Protein AF-0000000069915573 (afdb_homodimer)

Radius of gyration: 17.62 Å; Cα contacts (8 Å, |Δi|>4): 324; chains: 2; bounding box: 35×50×37 Å

Organism: Camellia sinensis (NCBI:txid4442)

Sequence (228 aa):
MTYSQLQVTENYKDLALSDYARVGRALALYEVGDREEAITEMEDVSISLKGYPEVHAALAAALYVDKHAALLAENQFTIATLLDPHYTDISYVKETKHWPPSLVSSLQHFITLSMTYSQLQVTENYKDLALSDYARVGRALALYEVGDREEAITEMEDVSISLKGYPEVHAALAAALYVDKHAALLAENQFTIATLLDPHYTDISYVKETKHWPPSLVSSLQHFITLS

pLDDT: mean 92.62, std 9.77, range [48.03, 98.88]

Nearest PDB structures (foldseek):
  6q9i-assembly1_A  TM=6.736E-01  e=8.928E-01  Homo sapiens
  5jqy-assembly1_A  TM=6.692E-01  e=1.573E+00  Homo sapiens
  8re6-assembly1_A  TM=5.024E-01  e=1.836E+00  Homo sapiens
  7kdt-assembly1_A  TM=5.229E-01  e=3.408E+00  Homo sapiens
  6bq1-assembly1_B  TM=5.931E-01  e=4.887E+00  Homo sapiens

Solvent-accessible surface area (backbone atoms only — not comparable to full-atom values): 11644 Å² total; per-residue (Å²): 133,52,71,65,56,54,52,51,49,51,51,46,44,52,50,50,52,51,48,52,51,46,50,56,48,21,52,52,31,42,59,76,60,43,46,69,62,15,50,54,45,29,55,53,41,36,65,72,25,59,33,26,32,66,44,25,38,52,42,13,16,47,30,32,71,76,63,64,34,56,69,62,14,50,52,29,34,50,49,11,33,70,71,37,62,59,74,78,36,68,62,42,45,48,72,74,65,54,50,50,69,62,58,49,51,31,37,50,49,44,64,70,74,96,133,51,74,64,54,52,52,52,49,50,52,46,44,53,51,50,52,51,47,52,52,45,49,56,50,21,51,51,31,42,59,76,61,44,45,69,62,14,51,54,43,31,56,52,40,36,65,73,26,58,32,26,33,66,44,24,39,52,41,13,15,46,29,34,71,75,63,64,34,55,69,61,14,50,52,28,35,48,50,10,34,70,70,38,62,59,72,78,36,68,62,41,44,49,71,72,65,54,51,51,68,61,57,50,52,30,37,50,49,43,64,70,74,97

Foldseek 3Di:
DDPVVVVVVVVVVVVVVVLVVLLVVLLVCVQVPVLVVSLVSLVVSCVVCVLALVSLLLNLLSCCPPVVPLVSSVVSNVSNCVSPVCSLPLCCCCPVVNGRPVSSVSSVCSNVVD/DDPVVVVVVVVVVVVVVVLVVLLVVLLVCVQVPVLVVSLVSLVVSCVVCVLALVSLLLNLLSCCPPVVPLVSSVVSNVSNCVNPVCSLPLCCCCPVVNGRPVSSVSSVCSNVVD

Secondary structure (DSSP, 8-state):
--HHHHHHHHHHHHHHHHHHHHHHHHHHHHHHT-HHHHHHHHHHHHHHTTT-HHHHHHHHHHHHHHH--HHHHHHHHHHHHHH-GGGG-HHIIIIIS---HHHHHHHHHHHHH-/--HHHHHHHHHHHHHHHHHHHHHHHHHHHHHHT-HHHHHHHHHHHHHHTTT-HHHHHHHHHHHHHHH--HHHHHHHHHHHHHH-GGGG-HHIIIIIS---HHHHHHHHHHHHH-

Structure (mmCIF, N/CA/C/O backbone):
data_AF-0000000069915573-model_v1
#
loop_
_entity.id
_entity.type
_entity.pdbx_description
1 polymer 'Tetratricopeptide repeat protein'
#
loop_
_atom_site.group_PDB
_atom_site.id
_atom_site.type_symbol
_atom_site.label_atom_id
_atom_site.label_alt_id
_atom_site.label_comp_id
_atom_site.label_asym_id
_atom_site.label_entity_id
_atom_site.label_seq_id
_atom_site.pdbx_PDB_ins_code
_atom_site.Cartn_x
_atom_site.Cartn_y
_atom_site.Cartn_z
_atom_site.occupancy
_atom_site.B_iso_or_equiv
_atom_site.auth_seq_id
_atom_site.auth_comp_id
_atom_site.auth_asym_id
_atom_site.auth_atom_id
_atom_site.pdbx_PDB_model_num
ATOM 1 N N . MET A 1 1 ? 12.852 20.016 9.359 1 48.03 1 MET A N 1
ATOM 2 C CA . MET A 1 1 ? 13.078 18.797 8.578 1 48.03 1 MET A CA 1
ATOM 3 C C . MET A 1 1 ? 14.477 18.797 7.977 1 48.03 1 MET A C 1
ATOM 5 O O . MET A 1 1 ? 14.844 19.719 7.246 1 48.03 1 MET A O 1
ATOM 9 N N . THR A 1 2 ? 15.312 17.984 8.531 1 58.97 2 THR A N 1
ATOM 10 C CA . THR A 1 2 ? 16.75 18.062 8.281 1 58.97 2 THR A CA 1
ATOM 11 C C . THR A 1 2 ? 17.094 17.406 6.945 1 58.97 2 THR A C 1
ATOM 13 O O . THR A 1 2 ? 16.297 16.641 6.398 1 58.97 2 THR A O 1
ATOM 16 N N . TYR A 1 3 ? 18.078 17.969 6.297 1 60.97 3 TYR A N 1
ATOM 17 C CA . TYR A 1 3 ? 18.719 17.422 5.105 1 60.97 3 TYR A CA 1
ATOM 18 C C . TYR A 1 3 ? 18.734 15.906 5.133 1 60.97 3 TYR A C 1
ATOM 20 O O . TYR A 1 3 ? 18.516 15.258 4.105 1 60.97 3 TYR A O 1
ATOM 28 N N . SER A 1 4 ? 18.797 15.414 6.328 1 62.19 4 SER A N 1
ATOM 29 C CA . SER A 1 4 ? 18.859 13.961 6.488 1 62.19 4 SER A CA 1
ATOM 30 C C . SER A 1 4 ? 17.516 13.312 6.199 1 62.19 4 SER A C 1
ATOM 32 O O . SER A 1 4 ? 17.453 12.25 5.582 1 62.19 4 SER A O 1
ATOM 34 N N . GLN A 1 5 ? 16.484 14.055 6.492 1 66.44 5 GLN A N 1
ATOM 35 C CA . GLN A 1 5 ? 15.156 13.531 6.234 1 66.44 5 GLN A CA 1
ATOM 36 C C . GLN A 1 5 ? 14.844 13.523 4.738 1 66.44 5 GLN A C 1
ATOM 38 O O . GLN A 1 5 ? 14.25 12.578 4.227 1 66.44 5 GLN A O 1
ATOM 43 N N . LEU A 1 6 ? 15.344 14.492 4.117 1 68.38 6 LEU A N 1
ATOM 44 C CA . LEU A 1 6 ? 15.141 14.586 2.676 1 68.38 6 LEU A CA 1
ATOM 45 C C . LEU A 1 6 ? 15.891 13.484 1.943 1 68.38 6 LEU A C 1
ATOM 47 O O . LEU A 1 6 ? 15.359 12.883 1.007 1 68.38 6 LEU A O 1
ATOM 51 N N . GLN A 1 7 ? 17.125 13.336 2.408 1 70.44 7 GLN A N 1
ATOM 52 C CA . GLN A 1 7 ? 17.922 12.305 1.767 1 70.44 7 GLN A CA 1
ATOM 53 C C . GLN A 1 7 ? 17.312 10.922 1.971 1 70.44 7 GLN A C 1
ATOM 55 O O . GLN A 1 7 ? 17.25 10.117 1.038 1 70.44 7 GLN A O 1
ATOM 60 N N . VAL A 1 8 ? 16.797 10.711 3.012 1 70.56 8 VAL A N 1
ATOM 61 C CA . VAL A 1 8 ? 16.203 9.422 3.336 1 70.56 8 VAL A CA 1
ATOM 62 C C . VAL A 1 8 ? 14.914 9.234 2.527 1 70.56 8 VAL A C 1
ATOM 64 O O . VAL A 1 8 ? 14.672 8.156 1.978 1 70.56 8 VAL A O 1
ATOM 67 N N . THR A 1 9 ? 14.297 10.266 2.334 1 75.69 9 THR A N 1
ATOM 68 C CA . THR A 1 9 ? 13.039 10.188 1.6 1 75.69 9 THR A CA 1
ATOM 69 C C . THR A 1 9 ? 13.297 9.953 0.113 1 75.69 9 THR A C 1
ATOM 71 O O . THR A 1 9 ? 12.555 9.219 -0.543 1 75.69 9 THR A O 1
ATOM 74 N N . GLU A 1 10 ? 14.344 10.57 -0.319 1 76.5 10 GLU A N 1
ATOM 75 C CA . GLU A 1 10 ? 14.68 10.383 -1.727 1 76.5 10 GLU A CA 1
ATOM 76 C C . GLU A 1 10 ? 15.125 8.945 -2 1 76.5 10 GLU A C 1
ATOM 78 O O . GLU A 1 10 ? 14.75 8.359 -3.018 1 76.5 10 GLU A O 1
ATOM 83 N N . ASN A 1 11 ? 15.867 8.477 -1.135 1 80.38 11 ASN A N 1
ATOM 84 C CA . ASN A 1 11 ? 16.312 7.094 -1.285 1 80.38 11 ASN A CA 1
ATOM 85 C C . ASN A 1 11 ? 15.141 6.117 -1.223 1 80.38 11 ASN A C 1
ATOM 87 O O . ASN A 1 11 ? 15.07 5.176 -2.014 1 80.38 11 ASN A O 1
ATOM 91 N N . TYR A 1 12 ? 14.328 6.426 -0.387 1 80.19 12 TYR A N 1
ATOM 92 C CA . TYR A 1 12 ? 13.156 5.559 -0.282 1 80.19 12 TYR A CA 1
ATOM 93 C C . TYR A 1 12 ? 12.297 5.648 -1.536 1 80.19 12 TYR A C 1
ATOM 95 O O . TYR A 1 12 ? 11.797 4.633 -2.025 1 80.19 12 TYR A O 1
ATOM 103 N N . LYS A 1 13 ? 12.227 6.766 -1.992 1 83.5 13 LYS A N 1
ATOM 104 C CA . LYS A 1 13 ? 11.453 6.953 -3.217 1 83.5 13 LYS A CA 1
ATOM 105 C C . LYS A 1 13 ? 12.008 6.098 -4.352 1 83.5 13 LYS A C 1
ATOM 107 O O . LYS A 1 13 ? 11.25 5.445 -5.074 1 83.5 13 LYS A O 1
ATOM 112 N N . ASP A 1 14 ? 13.258 6.09 -4.438 1 87 14 ASP A N 1
ATOM 113 C CA . ASP A 1 14 ? 13.914 5.328 -5.496 1 87 14 ASP A CA 1
ATOM 114 C C . ASP A 1 14 ? 13.688 3.826 -5.309 1 87 14 ASP A C 1
ATOM 116 O O . ASP A 1 14 ? 13.438 3.105 -6.277 1 87 14 ASP A O 1
ATOM 120 N N . LEU A 1 15 ? 13.797 3.467 -4.074 1 84.75 15 LEU A N 1
ATOM 121 C CA . LEU A 1 15 ? 13.586 2.055 -3.779 1 84.75 15 LEU A CA 1
ATOM 122 C C . LEU A 1 15 ? 12.133 1.656 -4.031 1 84.75 15 LEU A C 1
ATOM 124 O O . LEU A 1 15 ? 11.867 0.578 -4.566 1 84.75 15 LEU A O 1
ATOM 128 N N . ALA A 1 16 ? 11.297 2.525 -3.703 1 84.31 16 ALA A N 1
ATOM 129 C CA . ALA A 1 16 ? 9.875 2.258 -3.924 1 84.31 16 ALA A CA 1
ATOM 130 C C . ALA A 1 16 ? 9.562 2.148 -5.414 1 84.31 16 ALA A C 1
ATOM 132 O O . ALA A 1 16 ? 8.805 1.27 -5.832 1 84.31 16 ALA A O 1
ATOM 133 N N . LEU A 1 17 ? 10.164 3.014 -6.105 1 86.88 17 LEU A N 1
ATOM 134 C CA . LEU A 1 17 ? 9.984 2.992 -7.555 1 86.88 17 LEU A CA 1
ATOM 135 C C . LEU A 1 17 ? 10.477 1.677 -8.141 1 86.88 17 LEU A C 1
ATOM 137 O O . LEU A 1 17 ? 9.805 1.076 -8.984 1 86.88 17 LEU A O 1
ATOM 141 N N . SER A 1 18 ? 11.484 1.247 -7.691 1 91.56 18 SER A N 1
ATOM 142 C CA . SER A 1 18 ? 12.078 0.008 -8.188 1 91.56 18 SER A CA 1
ATOM 143 C C . SER A 1 18 ? 11.227 -1.2 -7.809 1 91.56 18 SER A C 1
ATOM 145 O O . SER A 1 18 ? 10.977 -2.074 -8.641 1 91.56 18 SER A O 1
ATOM 147 N N . ASP A 1 19 ? 10.805 -1.196 -6.648 1 93.12 19 ASP A N 1
ATOM 148 C CA . ASP A 1 19 ? 10.008 -2.332 -6.195 1 93.12 19 ASP A CA 1
ATOM 149 C C . ASP A 1 19 ? 8.633 -2.344 -6.863 1 93.12 19 ASP A C 1
ATOM 151 O O . ASP A 1 19 ? 8.086 -3.41 -7.145 1 93.12 19 ASP A O 1
ATOM 155 N N . TYR A 1 20 ? 8.156 -1.235 -7.133 1 91.94 20 TYR A N 1
ATOM 156 C CA . TYR A 1 20 ? 6.902 -1.146 -7.867 1 91.94 20 TYR A CA 1
ATOM 157 C C . TYR A 1 20 ? 7.051 -1.704 -9.273 1 91.94 20 TYR A C 1
ATOM 159 O O . TYR A 1 20 ? 6.164 -2.402 -9.773 1 91.94 20 TYR A O 1
ATOM 167 N N . ALA A 1 21 ? 8.164 -1.36 -9.844 1 94.25 21 ALA A N 1
ATOM 168 C CA . ALA A 1 21 ? 8.422 -1.898 -11.18 1 94.25 21 ALA A CA 1
ATOM 169 C C . ALA A 1 21 ? 8.516 -3.422 -11.148 1 94.25 21 ALA A C 1
ATOM 171 O O . ALA A 1 21 ? 8.102 -4.098 -12.094 1 94.25 21 ALA A O 1
ATOM 172 N N . ARG A 1 22 ? 9.008 -3.918 -10.109 1 96.56 22 ARG A N 1
ATOM 173 C CA . ARG A 1 22 ? 9.156 -5.363 -9.969 1 96.56 22 ARG A CA 1
ATOM 174 C C . ARG A 1 22 ? 7.797 -6.039 -9.797 1 96.56 22 ARG A C 1
ATOM 176 O O . ARG A 1 22 ? 7.605 -7.172 -10.25 1 96.56 22 ARG A O 1
ATOM 183 N N . VAL A 1 23 ? 6.855 -5.375 -9.234 1 96.38 23 VAL A N 1
ATOM 184 C CA . VAL A 1 23 ? 5.5 -5.91 -9.148 1 96.38 23 VAL A CA 1
ATOM 185 C C . VAL A 1 23 ? 4.914 -6.066 -10.555 1 96.38 23 VAL A C 1
ATOM 187 O O . VAL A 1 23 ? 4.391 -7.129 -10.898 1 96.38 23 VAL A O 1
ATOM 190 N N . GLY A 1 24 ? 5.059 -4.98 -11.312 1 96.62 24 GLY A N 1
ATOM 191 C CA . GLY A 1 24 ? 4.605 -5.07 -12.695 1 96.62 24 GLY A CA 1
ATOM 192 C C . GLY A 1 24 ? 5.246 -6.207 -13.461 1 96.62 24 GLY A C 1
ATOM 193 O O . GLY A 1 24 ? 4.566 -6.934 -14.188 1 96.62 24 GLY A O 1
ATOM 194 N N . ARG A 1 25 ? 6.496 -6.379 -13.258 1 97.81 25 ARG A N 1
ATOM 195 C CA . ARG A 1 25 ? 7.215 -7.453 -13.938 1 97.81 25 ARG A CA 1
ATOM 196 C C . ARG A 1 25 ? 6.711 -8.82 -13.484 1 97.81 25 ARG A C 1
ATOM 198 O O . ARG A 1 25 ? 6.574 -9.734 -14.297 1 97.81 25 ARG A O 1
ATOM 205 N N . ALA A 1 26 ? 6.484 -8.961 -12.266 1 98.69 26 ALA A N 1
ATOM 206 C CA . ALA A 1 26 ? 5.996 -10.234 -11.734 1 98.69 26 ALA A CA 1
ATOM 207 C C . ALA A 1 26 ? 4.645 -10.602 -12.336 1 98.69 26 ALA A C 1
ATOM 209 O O . ALA A 1 26 ? 4.406 -11.758 -12.688 1 98.69 26 ALA A O 1
ATOM 210 N N . LEU A 1 27 ? 3.775 -9.602 -12.562 1 98.62 27 LEU A N 1
ATOM 211 C CA . LEU A 1 27 ? 2.467 -9.859 -13.148 1 98.62 27 LEU A CA 1
ATOM 212 C C . LEU A 1 27 ? 2.602 -10.266 -14.617 1 98.62 27 LEU A C 1
ATOM 214 O O . LEU A 1 27 ? 1.885 -11.148 -15.086 1 98.62 27 LEU A O 1
ATOM 218 N N . ALA A 1 28 ? 3.545 -9.594 -15.227 1 98.44 28 ALA A N 1
ATOM 219 C CA . ALA A 1 28 ? 3.795 -9.938 -16.625 1 98.44 28 ALA A CA 1
ATOM 220 C C . ALA A 1 28 ? 4.336 -11.359 -16.75 1 98.44 28 ALA A C 1
ATOM 222 O O . ALA A 1 28 ? 3.922 -12.109 -17.641 1 98.44 28 ALA A O 1
ATOM 223 N N . LEU A 1 29 ? 5.242 -11.75 -15.875 1 98.81 29 LEU A N 1
ATOM 224 C CA . LEU A 1 29 ? 5.805 -13.102 -15.875 1 98.81 29 LEU A CA 1
ATOM 225 C C . LEU A 1 29 ? 4.715 -14.141 -15.656 1 98.81 29 LEU A C 1
ATOM 227 O O . LEU A 1 29 ? 4.727 -15.203 -16.281 1 98.81 29 LEU A O 1
ATOM 231 N N . TYR A 1 30 ? 3.783 -13.812 -14.867 1 98.88 30 TYR A N 1
ATOM 232 C CA . TYR A 1 30 ? 2.672 -14.719 -14.609 1 98.88 30 TYR A CA 1
ATOM 233 C C . TYR A 1 30 ? 1.868 -14.977 -15.883 1 98.88 30 TYR A C 1
ATOM 235 O O . TYR A 1 30 ? 1.457 -16.109 -16.156 1 98.88 30 TYR A O 1
ATOM 243 N N . GLU A 1 31 ? 1.669 -13.922 -16.672 1 98.81 31 GLU A N 1
ATOM 244 C CA . GLU A 1 31 ? 0.839 -14 -17.859 1 98.81 31 GLU A CA 1
ATOM 245 C C . GLU A 1 31 ? 1.506 -14.852 -18.938 1 98.81 31 GLU A C 1
ATOM 247 O O . GLU A 1 31 ? 0.828 -15.57 -19.672 1 98.81 31 GLU A O 1
ATOM 252 N N . VAL A 1 32 ? 2.809 -14.789 -18.938 1 98.5 32 VAL A N 1
ATOM 253 C CA . VAL A 1 32 ? 3.486 -15.492 -20.016 1 98.5 32 VAL A CA 1
ATOM 254 C C . VAL A 1 32 ? 3.77 -16.938 -19.594 1 98.5 32 VAL A C 1
ATOM 256 O O . VAL A 1 32 ? 4.34 -17.703 -20.359 1 98.5 32 VAL A O 1
ATOM 259 N N . GLY A 1 33 ? 3.443 -17.234 -18.328 1 98.38 33 GLY A N 1
ATOM 260 C CA . GLY A 1 33 ? 3.467 -18.625 -17.922 1 98.38 33 GLY A CA 1
ATOM 261 C C . GLY A 1 33 ? 4.656 -18.969 -17.047 1 98.38 33 GLY A C 1
ATOM 262 O O . GLY A 1 33 ? 4.773 -20.109 -16.562 1 98.38 33 GLY A O 1
ATOM 263 N N . ASP A 1 34 ? 5.539 -18.062 -16.875 1 98.56 34 ASP A N 1
ATOM 264 C CA . ASP A 1 34 ? 6.641 -18.281 -15.945 1 98.56 34 ASP A CA 1
ATOM 265 C C . ASP A 1 34 ? 6.18 -18.094 -14.5 1 98.56 34 ASP A C 1
ATOM 267 O O . ASP A 1 34 ? 6.629 -17.172 -13.82 1 98.56 34 ASP A O 1
ATOM 271 N N . ARG A 1 35 ? 5.457 -18.969 -14.039 1 98.56 35 ARG A N 1
ATOM 272 C CA . ARG A 1 35 ? 4.742 -18.844 -12.773 1 98.56 35 ARG A CA 1
ATOM 273 C C . ARG A 1 35 ? 5.695 -18.953 -11.586 1 98.56 35 ARG A C 1
ATOM 275 O O . ARG A 1 35 ? 5.543 -18.234 -10.602 1 98.56 35 ARG A O 1
ATOM 282 N N . GLU A 1 36 ? 6.703 -19.766 -11.664 1 98.56 36 GLU A N 1
ATOM 283 C CA . GLU A 1 36 ? 7.656 -19.922 -10.57 1 98.56 36 GLU A CA 1
ATOM 284 C C . GLU A 1 36 ? 8.43 -18.625 -10.32 1 98.56 36 GLU A C 1
ATOM 286 O O . GLU A 1 36 ? 8.578 -18.203 -9.18 1 98.56 36 GLU A O 1
ATOM 291 N N . GLU A 1 37 ? 8.867 -18.047 -11.398 1 98.69 37 GLU A N 1
ATOM 292 C CA . GLU A 1 37 ? 9.594 -16.797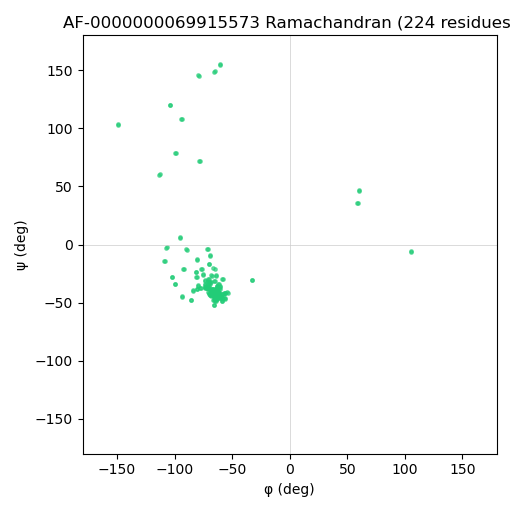 -11.258 1 98.69 37 GLU A CA 1
ATOM 293 C C . GLU A 1 37 ? 8.672 -15.672 -10.789 1 98.69 37 GLU A C 1
ATOM 295 O O . GLU A 1 37 ? 9.07 -14.828 -9.984 1 98.69 37 GLU A O 1
ATOM 300 N N . ALA A 1 38 ? 7.449 -15.664 -11.289 1 98.88 38 ALA A N 1
ATOM 301 C CA . ALA A 1 38 ? 6.469 -14.656 -10.883 1 98.88 38 ALA A CA 1
ATOM 302 C C . ALA A 1 38 ? 6.223 -14.711 -9.375 1 98.88 38 ALA A C 1
ATOM 304 O O . ALA A 1 38 ? 6.277 -13.688 -8.695 1 98.88 38 ALA A O 1
ATOM 305 N N . ILE A 1 39 ? 6.039 -15.883 -8.867 1 98.69 39 ILE A N 1
ATOM 306 C CA . ILE A 1 39 ? 5.723 -16.078 -7.457 1 98.69 39 ILE A CA 1
ATOM 307 C C . ILE A 1 39 ? 6.934 -15.695 -6.602 1 98.69 39 ILE A C 1
ATOM 309 O O . ILE A 1 39 ? 6.793 -15.016 -5.582 1 98.69 39 ILE A O 1
ATOM 313 N N . THR A 1 40 ? 8.117 -16.062 -7.039 1 98.25 40 THR A N 1
ATOM 314 C CA . THR A 1 40 ? 9.336 -15.703 -6.316 1 98.25 40 THR A CA 1
ATOM 315 C C . THR A 1 40 ? 9.484 -14.188 -6.227 1 98.25 40 THR A C 1
ATOM 317 O O . THR A 1 40 ? 9.797 -13.648 -5.16 1 98.25 40 THR A O 1
ATOM 320 N N . GLU A 1 41 ? 9.219 -13.5 -7.312 1 97.94 41 GLU A N 1
ATOM 321 C CA . GLU A 1 41 ? 9.305 -12.039 -7.324 1 97.94 41 GLU A CA 1
ATOM 322 C C . GLU A 1 41 ? 8.234 -11.422 -6.438 1 97.94 41 GLU A C 1
ATOM 324 O O . GLU A 1 41 ? 8.508 -10.477 -5.691 1 97.94 41 GLU A O 1
ATOM 329 N N . MET A 1 42 ? 7.031 -11.938 -6.473 1 98.19 42 MET A N 1
ATOM 330 C CA . MET A 1 42 ? 5.957 -11.422 -5.625 1 98.19 42 MET A CA 1
ATOM 331 C C . MET A 1 42 ? 6.285 -11.617 -4.148 1 98.19 42 MET A C 1
ATOM 333 O O . MET A 1 42 ? 6.027 -10.742 -3.328 1 98.19 42 MET A O 1
ATOM 337 N N . GLU A 1 43 ? 6.875 -12.75 -3.877 1 96.44 43 GLU A N 1
ATOM 338 C CA . GLU A 1 43 ? 7.277 -13.008 -2.498 1 96.44 43 GLU A CA 1
ATOM 339 C C . GLU A 1 43 ? 8.32 -12 -2.025 1 96.44 43 GLU A C 1
ATOM 341 O O . GLU A 1 43 ? 8.195 -11.438 -0.935 1 96.44 43 GLU A O 1
ATOM 346 N N . ASP A 1 44 ? 9.25 -11.742 -2.838 1 95.44 44 ASP A N 1
ATOM 347 C CA . ASP A 1 44 ? 10.312 -10.805 -2.48 1 95.44 44 ASP A CA 1
ATOM 348 C C . ASP A 1 44 ? 9.766 -9.398 -2.289 1 95.44 44 ASP A C 1
ATOM 350 O O . ASP A 1 44 ? 10.031 -8.75 -1.271 1 95.44 44 ASP A O 1
ATOM 354 N N . VAL A 1 45 ? 8.969 -8.992 -3.221 1 95.31 45 VAL A N 1
ATOM 355 C CA . VAL A 1 45 ? 8.523 -7.598 -3.188 1 95.31 45 VAL A CA 1
ATOM 356 C C . VAL A 1 45 ? 7.465 -7.422 -2.102 1 95.31 45 VAL A C 1
ATOM 358 O O . VAL A 1 45 ? 7.309 -6.328 -1.552 1 95.31 45 VAL A O 1
ATOM 361 N N . SER A 1 46 ? 6.77 -8.492 -1.758 1 93.62 46 SER A N 1
ATOM 362 C CA . SER A 1 46 ? 5.801 -8.383 -0.672 1 93.62 46 SER A CA 1
ATOM 363 C C . SER A 1 46 ? 6.488 -8.117 0.661 1 93.62 46 SER A C 1
ATOM 365 O O . SER A 1 46 ? 5.875 -7.59 1.59 1 93.62 46 SER A O 1
ATOM 367 N N . ILE A 1 47 ? 7.758 -8.43 0.714 1 89.06 47 ILE A N 1
ATOM 368 C CA . ILE A 1 47 ? 8.539 -8.188 1.923 1 89.06 47 ILE A CA 1
ATOM 369 C C . ILE A 1 47 ? 9.031 -6.746 1.935 1 89.06 47 ILE A C 1
ATOM 371 O O . ILE A 1 47 ? 8.953 -6.062 2.957 1 89.06 47 ILE A O 1
ATOM 375 N N . SER A 1 48 ? 9.445 -6.281 0.763 1 88.94 48 SER A N 1
ATOM 376 C CA . SER A 1 48 ? 9.977 -4.926 0.713 1 88.94 48 SER A CA 1
ATOM 377 C C . SER A 1 48 ? 8.859 -3.891 0.663 1 88.94 48 SER A C 1
ATOM 379 O O . SER A 1 48 ? 9.008 -2.775 1.164 1 88.94 48 SER A O 1
ATOM 381 N N . LEU A 1 49 ? 7.746 -4.266 0.128 1 91.62 49 LEU A N 1
ATOM 382 C CA . LEU A 1 49 ? 6.555 -3.426 0.072 1 91.62 49 LEU A CA 1
ATOM 383 C C . LEU A 1 49 ? 5.441 -4 0.942 1 91.62 49 LEU A C 1
ATOM 385 O O . LEU A 1 49 ? 4.32 -4.207 0.469 1 91.62 49 LEU A O 1
ATOM 389 N N . LYS A 1 50 ? 5.73 -4.102 2.154 1 88.5 50 LYS A N 1
ATOM 390 C CA . LYS A 1 50 ? 4.852 -4.797 3.092 1 88.5 50 LYS A CA 1
ATOM 391 C C . LYS A 1 50 ? 3.465 -4.164 3.117 1 88.5 50 LYS A C 1
ATOM 393 O O . LYS A 1 50 ? 2.465 -4.855 3.318 1 88.5 50 LYS A O 1
ATOM 398 N N . GLY A 1 51 ? 3.287 -2.924 2.883 1 89.94 51 GLY A N 1
ATOM 399 C CA . GLY A 1 51 ? 2.025 -2.207 2.947 1 89.94 51 GLY A CA 1
ATOM 400 C C . GLY A 1 51 ? 1.331 -2.096 1.604 1 89.94 51 GLY A C 1
ATOM 401 O O . GLY A 1 51 ? 0.25 -1.511 1.503 1 89.94 51 GLY A O 1
ATOM 402 N N . TYR A 1 52 ? 1.817 -2.709 0.585 1 94.38 52 TYR A N 1
ATOM 403 C CA . TYR A 1 52 ? 1.245 -2.59 -0.751 1 94.38 52 TYR A CA 1
ATOM 404 C C . TYR A 1 52 ? 0.251 -3.715 -1.021 1 94.38 52 TYR A C 1
ATOM 406 O O . TYR A 1 52 ? 0.648 -4.852 -1.287 1 94.38 52 TYR A O 1
ATOM 414 N N . PRO A 1 53 ? -0.977 -3.42 -1.055 1 95.25 53 PRO A N 1
ATOM 415 C CA . PRO A 1 53 ? -1.976 -4.488 -1.108 1 95.25 53 PRO A CA 1
ATOM 416 C C . PRO A 1 53 ? -1.947 -5.258 -2.428 1 95.25 53 PRO A C 1
ATOM 418 O O . PRO A 1 53 ? -2.246 -6.453 -2.457 1 95.25 53 PRO A O 1
ATOM 421 N N . GLU A 1 54 ? -1.521 -4.652 -3.48 1 96.44 54 GLU A N 1
ATOM 422 C CA . GLU A 1 54 ? -1.59 -5.289 -4.793 1 96.44 54 GLU A CA 1
ATOM 423 C C . GLU A 1 54 ? -0.714 -6.535 -4.852 1 96.44 54 GLU A C 1
ATOM 425 O O . GLU A 1 54 ? -1.137 -7.574 -5.367 1 96.44 54 GLU A O 1
ATOM 430 N N . VAL A 1 55 ? 0.472 -6.43 -4.312 1 97.25 55 VAL A N 1
ATOM 431 C CA . VAL A 1 55 ? 1.376 -7.574 -4.391 1 97.25 55 VAL A CA 1
ATOM 432 C C . VAL A 1 55 ? 0.855 -8.703 -3.506 1 97.25 55 VAL A C 1
ATOM 434 O O . VAL A 1 55 ? 0.991 -9.883 -3.85 1 97.25 55 VAL A O 1
ATOM 437 N N . HIS A 1 56 ? 0.241 -8.352 -2.42 1 97.12 56 HIS A N 1
ATOM 438 C CA . HIS A 1 56 ? -0.323 -9.375 -1.54 1 97.12 56 HIS A CA 1
ATOM 439 C C . HIS A 1 56 ? -1.488 -10.094 -2.209 1 97.12 56 HIS A C 1
ATOM 441 O O . HIS A 1 56 ? -1.604 -11.32 -2.111 1 97.12 56 HIS A O 1
ATOM 447 N N . ALA A 1 57 ? -2.297 -9.383 -2.875 1 98.44 57 ALA A N 1
ATOM 448 C CA . ALA A 1 57 ? -3.428 -9.984 -3.58 1 98.44 57 ALA A CA 1
ATOM 449 C C . ALA A 1 57 ? -2.951 -10.891 -4.715 1 98.44 57 ALA A C 1
ATOM 451 O O . ALA A 1 57 ? -3.463 -12 -4.891 1 98.44 57 ALA A O 1
ATOM 452 N N . ALA A 1 58 ? -1.983 -10.367 -5.453 1 98.81 58 ALA A N 1
ATOM 453 C CA . ALA A 1 58 ? -1.441 -11.148 -6.562 1 98.81 58 ALA A CA 1
ATOM 454 C C . ALA A 1 58 ? -0.794 -12.438 -6.07 1 98.81 58 ALA A C 1
ATOM 456 O O . ALA A 1 58 ? -1.013 -13.508 -6.641 1 98.81 58 ALA A O 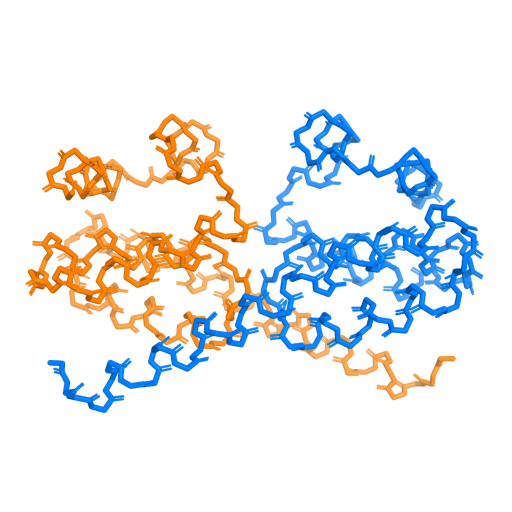1
ATOM 457 N N . LEU A 1 59 ? -0.071 -12.312 -5.008 1 98.56 59 LEU A N 1
ATOM 458 C CA . LEU A 1 59 ? 0.595 -13.469 -4.422 1 98.56 59 LEU A CA 1
ATOM 459 C C . LEU A 1 59 ? -0.424 -14.477 -3.898 1 98.56 59 LEU A C 1
ATOM 461 O O . LEU A 1 59 ? -0.246 -15.688 -4.055 1 98.56 59 LEU A O 1
ATOM 465 N N . ALA A 1 60 ? -1.462 -14 -3.336 1 98.5 60 ALA A N 1
ATOM 466 C CA . ALA A 1 60 ? -2.525 -14.875 -2.859 1 98.5 60 ALA A CA 1
ATOM 467 C C . ALA A 1 60 ? -3.092 -15.719 -4 1 98.5 60 ALA A C 1
ATOM 469 O O . ALA A 1 60 ? -3.219 -16.938 -3.875 1 98.5 60 ALA A O 1
ATOM 470 N N . ALA A 1 61 ? -3.393 -15.055 -5.086 1 98.88 61 ALA A N 1
ATOM 471 C CA . ALA A 1 61 ? -3.951 -15.734 -6.25 1 98.88 61 ALA A CA 1
ATOM 472 C C . ALA A 1 61 ? -2.996 -16.812 -6.77 1 98.88 61 ALA A C 1
ATOM 474 O O . ALA A 1 61 ? -3.402 -17.953 -6.996 1 98.88 61 ALA A O 1
ATOM 475 N N . ALA A 1 62 ? -1.75 -16.469 -6.867 1 98.88 62 ALA A N 1
ATOM 476 C CA . ALA A 1 62 ? -0.747 -17.359 -7.441 1 98.88 62 ALA A CA 1
ATOM 477 C C . ALA A 1 62 ? -0.469 -18.547 -6.516 1 98.88 62 ALA A C 1
ATOM 479 O O . ALA A 1 62 ? -0.351 -19.688 -6.973 1 98.88 62 ALA A O 1
ATOM 480 N N . LEU A 1 63 ? -0.377 -18.297 -5.215 1 98.5 63 LEU A N 1
ATOM 481 C CA . LEU A 1 63 ? -0.137 -19.359 -4.254 1 98.5 63 LEU A CA 1
ATOM 482 C C . LEU A 1 63 ? -1.272 -20.375 -4.277 1 98.5 63 LEU A C 1
ATOM 484 O O . LEU A 1 63 ? -1.033 -21.594 -4.172 1 98.5 63 LEU A O 1
ATOM 488 N N . TYR A 1 64 ? -2.432 -19.875 -4.359 1 98.56 64 TYR A N 1
ATOM 489 C CA . TYR A 1 64 ? -3.592 -20.75 -4.332 1 98.56 64 TYR A CA 1
ATOM 490 C C . TYR A 1 64 ? -3.631 -21.641 -5.566 1 98.56 64 TYR A C 1
ATOM 492 O O . TYR A 1 64 ? -3.766 -22.875 -5.457 1 98.56 64 TYR A O 1
ATOM 500 N N . VAL A 1 65 ? -3.533 -21.094 -6.672 1 98.56 65 VAL A N 1
ATOM 501 C CA . VAL A 1 65 ? -3.775 -21.797 -7.926 1 98.56 65 VAL A CA 1
ATOM 502 C C . VAL A 1 65 ? -2.541 -22.609 -8.312 1 98.56 65 VAL A C 1
ATOM 504 O O . VAL A 1 65 ? -2.658 -23.766 -8.742 1 98.56 65 VAL A O 1
ATOM 507 N N . ASP A 1 66 ? -1.383 -22.078 -8.086 1 98.56 66 ASP A N 1
ATOM 508 C CA . ASP A 1 66 ? -0.196 -22.672 -8.68 1 98.56 66 ASP A CA 1
ATOM 509 C C . ASP A 1 66 ? 0.576 -23.5 -7.66 1 98.56 66 ASP A C 1
ATOM 511 O O . ASP A 1 66 ? 1.303 -24.438 -8.023 1 98.56 66 ASP A O 1
ATOM 515 N N . LYS A 1 67 ? 0.437 -23.109 -6.418 1 98 67 LYS A N 1
ATOM 516 C CA . LYS A 1 67 ? 1.176 -23.828 -5.391 1 98 67 LYS A CA 1
ATOM 517 C C . LYS A 1 67 ? 0.236 -24.672 -4.523 1 98 67 LYS A C 1
ATOM 519 O O . LYS A 1 67 ? 0.686 -25.438 -3.678 1 98 67 LYS A O 1
ATOM 524 N N . HIS A 1 68 ? -1.03 -24.391 -4.637 1 97.44 68 HIS A N 1
ATOM 525 C CA . HIS A 1 68 ? -2.043 -25.062 -3.834 1 97.44 68 HIS A CA 1
ATOM 526 C C . HIS A 1 68 ? -1.779 -24.875 -2.344 1 97.44 68 HIS A C 1
ATOM 528 O O . HIS A 1 68 ? -1.899 -25.812 -1.562 1 97.44 68 HIS A O 1
ATOM 534 N N . ALA A 1 69 ? -1.303 -23.719 -2.051 1 96.25 69 ALA A N 1
ATOM 535 C CA . ALA A 1 69 ? -1.026 -23.328 -0.674 1 96.25 69 ALA A CA 1
ATOM 536 C C . ALA A 1 69 ? -2.156 -22.469 -0.116 1 96.25 69 ALA A C 1
ATOM 538 O O . ALA A 1 69 ? -1.979 -21.266 0.105 1 96.25 69 ALA A O 1
ATOM 539 N N . ALA A 1 70 ? -3.172 -23.062 0.254 1 95.38 70 ALA A N 1
ATOM 540 C CA . ALA A 1 70 ? -4.418 -22.375 0.584 1 95.38 70 ALA A CA 1
ATOM 541 C C . ALA A 1 70 ? -4.25 -21.484 1.811 1 95.38 70 ALA A C 1
ATOM 543 O O . ALA A 1 70 ? -4.707 -20.344 1.821 1 95.38 70 ALA A O 1
ATOM 544 N N . LEU A 1 71 ? -3.582 -21.969 2.789 1 94 71 LEU A N 1
ATOM 545 C CA . LEU A 1 71 ? -3.436 -21.219 4.023 1 94 71 LEU A CA 1
ATOM 546 C C . LEU A 1 71 ? -2.584 -19.969 3.799 1 94 71 LEU A C 1
ATOM 548 O O . LEU A 1 71 ? -2.93 -18.875 4.266 1 94 71 LEU A O 1
ATOM 552 N N . LEU A 1 72 ? -1.514 -20.172 3.057 1 95.06 72 LEU A N 1
ATOM 553 C CA . LEU A 1 72 ? -0.65 -19.031 2.756 1 95.06 72 LEU A CA 1
ATOM 554 C C . LEU A 1 72 ? -1.371 -18.016 1.873 1 95.06 72 LEU A C 1
ATOM 556 O O . LEU A 1 72 ? -1.224 -16.812 2.061 1 95.06 72 LEU A O 1
ATOM 560 N N . ALA A 1 73 ? -2.105 -18.484 0.982 1 97.25 73 ALA A N 1
ATOM 561 C CA . ALA A 1 73 ? -2.895 -17.625 0.103 1 97.25 73 ALA A CA 1
ATOM 562 C C . ALA A 1 73 ? -3.902 -16.812 0.901 1 97.25 73 ALA A C 1
ATOM 564 O O . ALA A 1 73 ? -4.039 -15.602 0.686 1 97.25 73 ALA A O 1
ATOM 565 N N . GLU A 1 74 ? -4.531 -17.406 1.827 1 95.81 74 GLU A N 1
ATOM 566 C CA . GLU A 1 74 ? -5.512 -16.719 2.664 1 95.81 74 GLU A CA 1
ATOM 567 C C . GLU A 1 74 ? -4.859 -15.625 3.502 1 95.81 74 GLU A C 1
ATOM 569 O O . GLU A 1 74 ? -5.441 -14.555 3.701 1 95.81 74 GLU A O 1
ATOM 574 N N . ASN A 1 75 ? -3.717 -15.969 3.965 1 94.62 75 ASN A N 1
ATOM 575 C CA . ASN A 1 75 ? -2.99 -14.969 4.742 1 94.62 75 ASN A CA 1
ATOM 576 C C . ASN A 1 75 ? -2.635 -13.75 3.898 1 94.62 75 ASN A C 1
ATOM 578 O O . ASN A 1 75 ? -2.85 -12.609 4.324 1 94.62 75 ASN A O 1
ATOM 582 N N . GLN A 1 76 ? -2.113 -14.008 2.713 1 96.19 76 GLN A N 1
ATOM 583 C CA . GLN A 1 76 ? -1.765 -12.906 1.817 1 96.19 76 GLN A CA 1
ATOM 584 C C . GLN A 1 76 ? -3.004 -12.117 1.41 1 96.19 76 GLN A C 1
ATOM 586 O O . GLN A 1 76 ? -2.967 -10.883 1.348 1 96.19 76 GLN A O 1
ATOM 591 N N . PHE A 1 77 ? -4.109 -12.758 1.24 1 97.19 77 PHE A N 1
ATOM 592 C CA . PHE A 1 77 ? -5.344 -12.094 0.845 1 97.19 77 PHE A CA 1
ATOM 593 C C . PHE A 1 77 ? -5.898 -11.258 1.994 1 97.19 77 PHE A C 1
ATOM 595 O O . PHE A 1 77 ? -6.441 -10.172 1.775 1 97.19 77 PHE A O 1
ATOM 602 N N . THR A 1 78 ? -5.742 -11.773 3.176 1 95.75 78 THR A N 1
ATOM 603 C CA . THR A 1 78 ? -6.18 -11.031 4.352 1 95.75 78 THR A CA 1
ATOM 604 C C . THR A 1 78 ? -5.391 -9.727 4.488 1 95.75 78 THR A C 1
ATOM 606 O O . THR A 1 78 ? -5.965 -8.68 4.781 1 95.75 78 THR A O 1
ATOM 609 N N . ILE A 1 79 ? -4.102 -9.82 4.273 1 94.12 79 ILE A N 1
ATOM 610 C CA . ILE A 1 79 ? -3.275 -8.617 4.328 1 94.12 79 ILE A CA 1
ATOM 611 C C . ILE A 1 79 ? -3.727 -7.633 3.252 1 94.12 79 ILE A C 1
ATOM 613 O O . ILE A 1 79 ? -3.928 -6.449 3.533 1 94.12 79 ILE A O 1
ATOM 617 N N . ALA A 1 80 ? -3.953 -8.141 2.066 1 96.19 80 ALA A N 1
ATOM 618 C CA . ALA A 1 80 ? -4.344 -7.289 0.948 1 96.19 80 ALA A CA 1
ATOM 619 C C . ALA A 1 80 ? -5.648 -6.555 1.247 1 96.19 80 ALA A C 1
ATOM 621 O O . ALA A 1 80 ? -5.738 -5.34 1.07 1 96.19 80 ALA A O 1
ATOM 622 N N . THR A 1 81 ? -6.645 -7.281 1.763 1 95 81 THR A N 1
ATOM 623 C CA . THR A 1 81 ? -7.988 -6.727 1.888 1 95 81 THR A CA 1
ATOM 624 C C . THR A 1 81 ? -8.102 -5.855 3.135 1 95 81 THR A C 1
ATOM 626 O O . THR A 1 81 ? -8.93 -4.949 3.193 1 95 81 THR A O 1
ATOM 629 N N . LEU A 1 82 ? -7.211 -6.16 4.078 1 91.19 82 LEU A N 1
ATOM 630 C CA . LEU A 1 82 ? -7.094 -5.25 5.215 1 91.19 82 LEU A CA 1
ATOM 631 C C . LEU A 1 82 ? -6.625 -3.873 4.762 1 91.19 82 LEU A C 1
ATOM 633 O O . LEU A 1 82 ? -7.168 -2.854 5.195 1 91.19 82 LEU A O 1
ATOM 637 N N . LEU A 1 83 ? -5.695 -3.812 3.936 1 91.31 83 LEU A N 1
ATOM 638 C CA . LEU A 1 83 ? -5.09 -2.578 3.447 1 91.31 83 LEU A CA 1
ATOM 639 C C . LEU A 1 83 ? -5.984 -1.907 2.41 1 91.31 83 LEU A C 1
ATOM 641 O O . LEU A 1 83 ? -6.078 -0.679 2.367 1 91.31 83 LEU A O 1
ATOM 645 N N . ASP A 1 84 ? -6.66 -2.711 1.553 1 92.19 84 ASP A N 1
ATOM 646 C CA . ASP A 1 84 ? -7.574 -2.227 0.522 1 92.19 84 ASP A CA 1
ATOM 647 C C . ASP A 1 84 ? -8.688 -3.238 0.255 1 92.19 84 ASP A C 1
ATOM 649 O O . ASP A 1 84 ? -8.508 -4.176 -0.525 1 92.19 84 ASP A O 1
ATOM 653 N N . PRO A 1 85 ? -9.844 -2.947 0.777 1 92.62 85 PRO A N 1
ATOM 654 C CA . PRO A 1 85 ? -10.93 -3.928 0.679 1 92.62 85 PRO A CA 1
ATOM 655 C C . PRO A 1 85 ? -11.438 -4.102 -0.75 1 92.62 85 PRO A C 1
ATOM 657 O O . PRO A 1 85 ? -12.18 -5.043 -1.031 1 92.62 85 PRO A O 1
ATOM 660 N N . HIS A 1 86 ? -11.094 -3.34 -1.694 1 93 86 HIS A N 1
ATOM 661 C CA . HIS A 1 86 ? -11.57 -3.424 -3.07 1 93 86 HIS A CA 1
ATOM 662 C C . HIS A 1 86 ? -11.016 -4.664 -3.77 1 93 86 HIS A C 1
ATOM 664 O O . HIS A 1 86 ? -11.555 -5.094 -4.789 1 93 86 HIS A O 1
ATOM 670 N N . TYR A 1 87 ? -9.961 -5.266 -3.189 1 96.56 87 TYR A N 1
ATOM 671 C CA . TYR A 1 87 ? -9.359 -6.441 -3.803 1 96.56 87 TYR A CA 1
ATOM 672 C C . TYR A 1 87 ? -10.273 -7.652 -3.676 1 96.56 87 TYR A C 1
ATOM 674 O O . TYR A 1 87 ? -10.031 -8.688 -4.305 1 96.56 87 TYR A O 1
ATOM 682 N N . THR A 1 88 ? -11.406 -7.508 -2.979 1 97 88 THR A N 1
ATOM 683 C CA . THR A 1 88 ? -12.391 -8.578 -2.912 1 97 88 THR A CA 1
ATOM 684 C C . THR A 1 88 ? -13.266 -8.594 -4.164 1 97 88 THR A C 1
ATOM 686 O O . THR A 1 88 ? -13.992 -9.555 -4.406 1 97 88 THR A O 1
ATOM 689 N N . ASP A 1 89 ? -13.164 -7.531 -4.891 1 96.69 89 ASP A N 1
ATOM 690 C CA . ASP A 1 89 ? -13.977 -7.352 -6.09 1 96.69 89 ASP A CA 1
ATOM 691 C C . ASP A 1 89 ? -13.148 -7.59 -7.352 1 96.69 89 ASP A C 1
ATOM 693 O O . ASP A 1 89 ? -12.281 -6.785 -7.691 1 96.69 89 ASP A O 1
ATOM 697 N N . ILE A 1 90 ? -13.602 -8.555 -8.086 1 97.88 90 ILE A N 1
ATOM 698 C CA . ILE A 1 90 ? -12.836 -8.945 -9.266 1 97.88 90 ILE A CA 1
ATOM 699 C C . ILE A 1 90 ? -12.828 -7.805 -10.281 1 97.88 90 ILE A C 1
ATOM 701 O O . ILE A 1 90 ? -11.836 -7.598 -10.977 1 97.88 90 ILE A O 1
ATOM 705 N N . SER A 1 91 ? -13.867 -6.992 -10.352 1 97.25 91 SER A N 1
ATOM 706 C CA . SER A 1 91 ? -13.906 -5.891 -11.312 1 97.25 91 SER A CA 1
ATOM 707 C C . SER A 1 91 ? -12.812 -4.867 -11.016 1 97.25 91 SER A C 1
ATOM 709 O O . SER A 1 91 ? -12.32 -4.199 -11.93 1 97.25 91 SER A O 1
ATOM 711 N N . TYR A 1 92 ? -12.406 -4.785 -9.805 1 95.56 92 TYR A N 1
ATOM 712 C CA . TYR A 1 92 ? -11.383 -3.828 -9.406 1 95.56 92 TYR A CA 1
ATOM 713 C C . TYR A 1 92 ? -10.039 -4.18 -10.039 1 95.56 92 TYR A C 1
ATOM 715 O O . TYR A 1 92 ? -9.391 -3.324 -10.641 1 95.56 92 TYR A O 1
ATOM 723 N N . VAL A 1 93 ? -9.594 -5.523 -9.969 1 97.81 93 VAL A N 1
ATOM 724 C CA . VAL A 1 93 ? -8.281 -5.91 -10.477 1 97.81 93 VAL A CA 1
ATOM 725 C C . VAL A 1 93 ? -8.328 -5.984 -12.008 1 97.81 93 VAL A C 1
ATOM 727 O O . VAL A 1 93 ? -7.312 -5.762 -12.672 1 97.81 93 VAL A O 1
ATOM 730 N N . LYS A 1 94 ? -9.555 -6.125 -12.555 1 97.69 94 LYS A N 1
ATOM 731 C CA . LYS A 1 94 ? -9.711 -6.227 -14 1 97.69 94 LYS A CA 1
ATOM 732 C C . LYS A 1 94 ? -9.797 -4.844 -14.641 1 97.69 94 LYS A C 1
ATOM 734 O O . LYS A 1 94 ? -9.039 -4.527 -15.555 1 97.69 94 LYS A O 1
ATOM 739 N N . GLU A 1 95 ? -10.633 -3.941 -14.086 1 95.5 95 GLU A N 1
ATOM 740 C CA . GLU A 1 95 ? -10.992 -2.711 -14.781 1 95.5 95 GLU A CA 1
ATOM 741 C C . GLU A 1 95 ? -10.18 -1.528 -14.273 1 95.5 95 GLU A C 1
ATOM 743 O O . GLU A 1 95 ? -9.883 -0.598 -15.031 1 95.5 95 GLU A O 1
ATOM 748 N N . THR A 1 96 ? -9.875 -1.551 -13.023 1 91.75 96 THR A N 1
ATOM 749 C CA . THR A 1 96 ? -9.164 -0.422 -12.422 1 91.75 96 THR A CA 1
ATOM 750 C C . THR A 1 96 ? -7.66 -0.666 -12.43 1 91.75 96 THR A C 1
ATOM 752 O O . THR A 1 96 ? -6.887 0.206 -12.836 1 91.75 96 THR A O 1
ATOM 755 N N . LYS A 1 97 ? -7.203 -1.903 -12.039 1 93.56 97 LYS A N 1
ATOM 756 C CA . LYS A 1 97 ? -5.781 -2.217 -11.945 1 93.56 97 LYS A CA 1
ATOM 757 C C . LYS A 1 97 ? -5.254 -2.799 -13.25 1 93.56 97 LYS A C 1
ATOM 759 O O . LYS A 1 97 ? -4.043 -2.873 -13.461 1 93.56 97 LYS A O 1
ATOM 764 N N . HIS A 1 98 ? -6.164 -3.32 -14.047 1 95.94 98 HIS A N 1
ATOM 765 C CA . HIS A 1 98 ? -5.832 -3.871 -15.352 1 95.94 98 HIS A CA 1
ATOM 766 C C . HIS A 1 98 ? -4.844 -5.027 -15.234 1 95.94 98 HIS A C 1
ATOM 768 O O . HIS A 1 98 ? -3.848 -5.078 -15.953 1 95.94 98 HIS A O 1
ATOM 774 N N . TRP A 1 99 ? -5.129 -5.906 -14.32 1 98.31 99 TRP A N 1
ATOM 775 C CA . TRP A 1 99 ? -4.316 -7.109 -14.195 1 98.31 99 TRP A CA 1
ATOM 776 C C . TRP A 1 99 ? -4.367 -7.938 -15.477 1 98.31 99 TRP A C 1
ATOM 778 O O . TRP A 1 99 ? -5.344 -7.871 -16.219 1 98.31 99 TRP A O 1
ATOM 788 N N . PRO A 1 100 ? -3.355 -8.719 -15.711 1 98.69 100 PRO A N 1
ATOM 789 C CA . PRO A 1 100 ? -3.428 -9.633 -16.844 1 98.69 100 PRO A CA 1
ATOM 790 C C . PRO A 1 100 ? -4.512 -10.695 -16.672 1 98.69 100 PRO A C 1
ATOM 792 O O . PRO A 1 100 ? -4.809 -11.109 -15.555 1 98.69 100 PRO A O 1
ATOM 795 N N . PRO A 1 101 ? -5.125 -11.18 -17.734 1 98.81 101 PRO A N 1
ATOM 796 C CA . PRO A 1 101 ? -6.281 -12.078 -17.703 1 98.81 101 PRO A CA 1
ATOM 797 C C . PRO A 1 101 ? -6.027 -13.328 -16.859 1 98.81 101 PRO A C 1
ATOM 799 O O . PRO A 1 101 ? -6.91 -13.766 -16.109 1 98.81 101 PRO A O 1
ATOM 802 N N . SER A 1 102 ? -4.859 -13.922 -16.938 1 98.81 102 SER A N 1
ATOM 803 C CA . SER A 1 102 ? -4.609 -15.156 -16.203 1 98.81 102 SER A CA 1
ATOM 804 C C . SER A 1 102 ? -4.621 -14.93 -14.703 1 98.81 102 SER A C 1
ATOM 806 O O . SER A 1 102 ? -5.102 -15.773 -13.945 1 98.81 102 SER A O 1
ATOM 808 N N . LEU A 1 103 ? -4.074 -13.828 -14.305 1 98.88 103 LEU A N 1
ATOM 809 C CA . LEU A 1 103 ? -4.043 -13.523 -12.875 1 98.88 103 LEU A CA 1
ATOM 810 C C . LEU A 1 103 ? -5.438 -13.164 -12.367 1 98.88 103 LEU A C 1
ATOM 812 O O . LEU A 1 103 ? -5.797 -13.516 -11.242 1 98.88 103 LEU A O 1
ATOM 816 N N . VAL A 1 104 ? -6.242 -12.453 -13.18 1 98.81 104 VAL A N 1
ATOM 817 C CA . VAL A 1 104 ? -7.637 -12.172 -12.852 1 98.81 104 VAL A CA 1
ATOM 818 C C . VAL A 1 104 ? -8.383 -13.484 -12.609 1 98.81 104 VAL A C 1
ATOM 820 O O . VAL A 1 104 ? -9.078 -13.641 -11.609 1 98.81 104 VAL A O 1
ATOM 823 N N . SER A 1 105 ? -8.18 -14.375 -13.469 1 98.69 105 SER A N 1
ATOM 824 C CA . SER A 1 105 ? -8.828 -15.672 -13.359 1 98.69 105 SER A CA 1
ATOM 825 C C . SER A 1 105 ? -8.398 -16.406 -12.094 1 98.69 105 SER A C 1
ATOM 827 O O . SER A 1 105 ? -9.219 -17.047 -11.43 1 98.69 105 SER A O 1
ATOM 829 N N . SER A 1 106 ? -7.133 -16.328 -11.773 1 98.81 106 SER A N 1
ATOM 830 C CA . SER A 1 106 ? -6.625 -17 -10.578 1 98.81 106 SER A CA 1
ATOM 831 C C . SER A 1 106 ? -7.223 -16.406 -9.312 1 98.81 106 SER A C 1
ATOM 833 O O . SER A 1 106 ? -7.566 -17.125 -8.375 1 98.81 106 SER A O 1
ATOM 835 N N . LEU A 1 107 ? -7.316 -15.102 -9.328 1 98.81 107 LEU A N 1
ATOM 836 C CA . LEU A 1 107 ? -7.941 -14.477 -8.164 1 98.81 107 LEU A CA 1
ATOM 837 C C . LEU A 1 107 ? -9.414 -14.867 -8.062 1 98.81 107 LEU A C 1
ATOM 839 O O . LEU A 1 107 ? -9.922 -15.109 -6.969 1 98.81 107 LEU A O 1
ATOM 843 N N . GLN A 1 108 ? -10.094 -14.883 -9.141 1 98.5 108 GLN A N 1
ATOM 844 C CA . GLN A 1 108 ? -11.492 -15.305 -9.148 1 98.5 108 GLN A CA 1
ATOM 845 C C . GLN A 1 108 ? -11.648 -16.719 -8.578 1 98.5 108 GLN A C 1
ATOM 847 O O . GLN A 1 108 ? -12.57 -16.969 -7.801 1 98.5 108 GLN A O 1
ATOM 852 N N . HIS A 1 109 ? -10.727 -17.594 -8.961 1 98.12 109 HIS A N 1
ATOM 853 C CA . HIS A 1 109 ? -10.742 -18.953 -8.438 1 98.12 109 HIS A CA 1
ATOM 854 C C . HIS A 1 109 ? -10.539 -18.953 -6.93 1 98.12 109 HIS A C 1
ATOM 856 O O . HIS A 1 109 ? -11.234 -19.672 -6.211 1 98.12 109 HIS A O 1
ATOM 862 N N . PHE A 1 110 ? -9.625 -18.219 -6.527 1 98.38 110 PHE A N 1
ATOM 863 C CA . PHE A 1 110 ? -9.352 -18.109 -5.098 1 98.38 110 PHE A CA 1
ATOM 864 C C . PHE A 1 110 ? -10.594 -17.641 -4.34 1 98.38 110 PHE A C 1
ATOM 866 O O . PHE A 1 110 ? -10.969 -18.234 -3.326 1 98.38 110 PHE A O 1
ATOM 873 N N . ILE A 1 111 ? -11.266 -16.625 -4.844 1 97.5 111 ILE A N 1
ATOM 874 C CA . ILE A 1 111 ? -12.367 -15.977 -4.145 1 97.5 111 ILE A CA 1
ATOM 875 C C . ILE A 1 111 ? -13.594 -16.891 -4.172 1 97.5 111 ILE A C 1
ATOM 877 O O . ILE A 1 111 ? -14.352 -16.953 -3.195 1 97.5 111 ILE A O 1
ATOM 881 N N . THR A 1 112 ? -13.781 -17.531 -5.199 1 93.81 112 THR A N 1
ATOM 882 C CA . THR A 1 112 ? -14.977 -18.344 -5.359 1 93.81 112 THR A CA 1
ATOM 883 C C . THR A 1 112 ? -14.828 -19.672 -4.625 1 93.81 112 THR A C 1
ATOM 885 O O . THR A 1 112 ? -15.797 -20.188 -4.062 1 93.81 112 THR A O 1
ATOM 888 N N . LEU A 1 113 ? -13.672 -20.234 -4.59 1 82.38 113 LEU A N 1
ATOM 889 C CA . LEU A 1 113 ? -13.492 -21.578 -4.078 1 82.38 113 LEU A CA 1
ATOM 890 C C . LEU A 1 113 ? -12.812 -21.562 -2.711 1 82.38 113 LEU A C 1
ATOM 892 O O . LEU A 1 113 ? -12.727 -22.594 -2.039 1 82.38 113 LEU A O 1
ATOM 896 N N . SER A 1 114 ? -12.477 -20.391 -2.277 1 70.44 114 SER A N 1
ATOM 897 C CA . SER A 1 114 ? -11.906 -20.344 -0.935 1 70.44 114 SER A CA 1
ATOM 898 C C . SER A 1 114 ? -12.969 -20 0.101 1 70.44 114 SER A C 1
ATOM 900 O O . SER A 1 114 ? -14.008 -19.406 -0.233 1 70.44 114 SER A O 1
ATOM 902 N N . MET B 1 1 ? 6.582 -25.219 1.708 1 48.03 1 MET B N 1
ATOM 903 C CA . MET B 1 1 ? 6.461 -24 2.506 1 48.03 1 MET B CA 1
ATOM 904 C C . MET B 1 1 ? 6.555 -24.312 3.994 1 48.03 1 MET B C 1
ATOM 906 O O . MET B 1 1 ? 5.777 -25.109 4.516 1 48.03 1 MET B O 1
ATOM 910 N N . THR B 1 2 ? 7.652 -23.953 4.574 1 59.81 2 THR B N 1
ATOM 911 C CA . THR B 1 2 ? 8.023 -24.422 5.898 1 59.81 2 THR B CA 1
ATOM 912 C C . THR B 1 2 ? 7.281 -23.656 6.984 1 59.81 2 THR B C 1
ATOM 914 O O . THR B 1 2 ? 6.738 -22.578 6.727 1 59.81 2 THR B O 1
ATOM 917 N N . TYR B 1 3 ? 6.965 -24.359 8.023 1 61.16 3 TYR B N 1
ATOM 918 C CA . TYR B 1 3 ? 6.426 -23.812 9.266 1 61.16 3 TYR B CA 1
ATOM 919 C C . TYR B 1 3 ? 6.98 -22.422 9.547 1 61.16 3 TYR B C 1
ATOM 921 O O . TYR B 1 3 ? 6.25 -21.531 9.992 1 61.16 3 TYR B O 1
ATOM 929 N N . SER B 1 4 ? 8.18 -22.25 9.078 1 63.19 4 SER B N 1
ATOM 930 C CA . SER B 1 4 ? 8.844 -20.969 9.328 1 63.19 4 SER B CA 1
ATOM 931 C C . SER B 1 4 ? 8.25 -19.859 8.461 1 63.19 4 SER B C 1
ATOM 933 O O . SER B 1 4 ? 8.062 -18.734 8.922 1 63.19 4 SER B O 1
ATOM 935 N N . GLN B 1 5 ? 7.797 -20.25 7.312 1 66.88 5 GLN B N 1
ATOM 936 C CA . GLN B 1 5 ? 7.199 -19.266 6.418 1 66.88 5 GLN B CA 1
ATOM 937 C C . GLN B 1 5 ? 5.816 -18.844 6.902 1 66.88 5 GLN B C 1
ATOM 939 O O . GLN B 1 5 ? 5.461 -17.672 6.84 1 66.88 5 GLN B O 1
ATOM 944 N N . LEU B 1 6 ? 5.172 -19.781 7.469 1 68.56 6 LEU B N 1
ATOM 945 C CA . LEU B 1 6 ? 3.84 -19.484 7.992 1 68.56 6 LEU B CA 1
ATOM 946 C C . LEU B 1 6 ? 3.918 -18.578 9.211 1 68.56 6 LEU B C 1
ATOM 948 O O . LEU B 1 6 ? 3.113 -17.656 9.344 1 68.56 6 LEU B O 1
ATOM 952 N N . GLN B 1 7 ? 4.887 -18.938 10.039 1 71.5 7 GLN B N 1
ATOM 953 C CA . GLN B 1 7 ? 5.043 -18.125 11.242 1 71.5 7 GLN B CA 1
ATOM 954 C C . GLN B 1 7 ? 5.426 -16.688 10.883 1 71.5 7 GLN B C 1
ATOM 956 O O . GLN B 1 7 ? 4.895 -15.742 11.461 1 71.5 7 GLN B O 1
ATOM 961 N N . VAL B 1 8 ? 6.164 -16.547 9.977 1 71 8 VAL B N 1
ATOM 962 C CA . VAL B 1 8 ? 6.621 -15.227 9.555 1 71 8 VAL B CA 1
ATOM 963 C C . VAL B 1 8 ? 5.465 -14.453 8.922 1 71 8 VAL B C 1
ATOM 965 O O . VAL B 1 8 ? 5.266 -13.273 9.211 1 71 8 VAL B O 1
ATOM 968 N N . THR B 1 9 ? 4.691 -15.141 8.281 1 75.94 9 THR B N 1
ATOM 969 C CA . THR B 1 9 ? 3.57 -14.5 7.609 1 75.94 9 THR B CA 1
ATOM 970 C C . THR B 1 9 ? 2.506 -14.07 8.617 1 75.94 9 THR B C 1
ATOM 972 O O . THR B 1 9 ? 1.89 -13.016 8.469 1 75.94 9 THR B O 1
ATOM 975 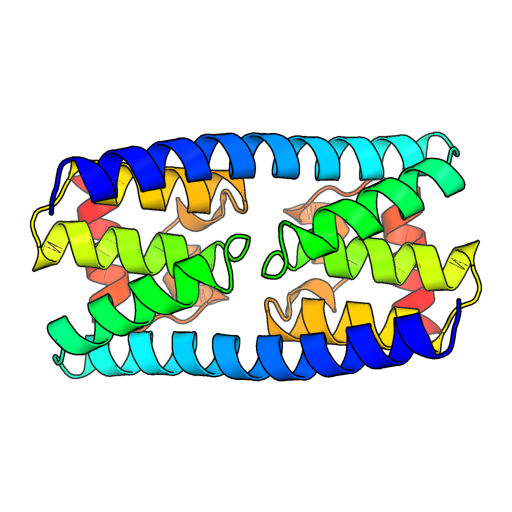N N . GLU B 1 10 ? 2.373 -14.898 9.594 1 77 10 GLU B N 1
ATOM 976 C CA . GLU B 1 10 ? 1.396 -14.555 10.617 1 77 10 GLU B CA 1
ATOM 977 C C . GLU B 1 10 ? 1.84 -13.336 11.414 1 77 10 GLU B C 1
ATOM 979 O O . GLU B 1 10 ? 1.029 -12.461 11.719 1 77 10 GLU B O 1
ATOM 984 N N . ASN B 1 11 ? 3.043 -13.32 11.703 1 80.38 11 ASN B N 1
ATOM 985 C CA . ASN B 1 11 ? 3.572 -12.172 12.43 1 80.38 11 ASN B CA 1
ATOM 986 C C . ASN B 1 11 ? 3.463 -10.891 11.609 1 80.38 11 ASN B C 1
ATOM 988 O O . ASN B 1 11 ? 3.08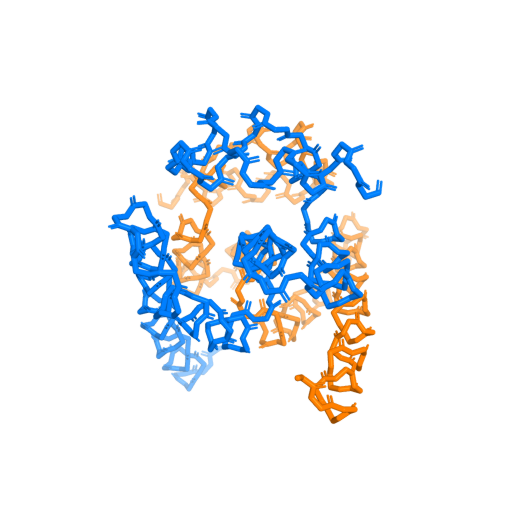6 -9.844 12.133 1 80.38 11 ASN B O 1
ATOM 992 N N . TYR B 1 12 ? 3.699 -11.062 10.438 1 80.62 12 TYR B N 1
ATOM 993 C CA . TYR B 1 12 ? 3.59 -9.891 9.57 1 80.62 12 TYR B CA 1
ATOM 994 C C . TYR B 1 12 ? 2.143 -9.43 9.461 1 80.62 12 TYR B C 1
ATOM 996 O O . TYR B 1 12 ? 1.864 -8.234 9.484 1 80.62 12 TYR B O 1
ATOM 1004 N N . LYS B 1 13 ? 1.355 -10.352 9.398 1 84.25 13 LYS B N 1
ATOM 1005 C CA . LYS B 1 13 ? -0.063 -10.008 9.336 1 84.25 13 LYS B CA 1
ATOM 1006 C C . LYS B 1 13 ? -0.49 -9.188 10.547 1 84.25 13 LYS B C 1
ATOM 1008 O O . LYS B 1 13 ? -1.189 -8.18 10.398 1 84.25 13 LYS B O 1
ATOM 1013 N N . ASP B 1 14 ? -0.041 -9.586 11.641 1 87.38 14 ASP B N 1
ATOM 1014 C CA . ASP B 1 14 ? -0.396 -8.891 12.875 1 87.38 14 ASP B CA 1
ATOM 1015 C C . ASP B 1 14 ? 0.18 -7.477 12.898 1 87.38 14 ASP B C 1
ATOM 1017 O O . ASP B 1 14 ? -0.492 -6.531 13.32 1 87.38 14 ASP B O 1
ATOM 1021 N N . LEU B 1 15 ? 1.387 -7.434 12.438 1 85.31 15 LEU B N 1
ATOM 1022 C CA . LEU B 1 15 ? 2.029 -6.125 12.398 1 85.31 15 LEU B CA 1
ATOM 1023 C C . LEU B 1 15 ? 1.344 -5.211 11.383 1 85.31 15 LEU B C 1
ATOM 1025 O O . LEU B 1 15 ? 1.146 -4.023 11.648 1 85.31 15 LEU B O 1
ATOM 1029 N N . ALA B 1 16 ? 0.974 -5.789 10.32 1 85.12 16 ALA B N 1
ATOM 1030 C CA . ALA B 1 16 ? 0.283 -5.012 9.297 1 85.12 16 ALA B CA 1
ATOM 1031 C C . ALA B 1 16 ? -1.066 -4.512 9.805 1 85.12 16 ALA B C 1
ATOM 1033 O O . ALA B 1 16 ? -1.439 -3.361 9.562 1 85.12 16 ALA B O 1
ATOM 1034 N N . LEU B 1 17 ? -1.688 -5.363 10.5 1 87.25 17 LEU B N 1
ATOM 1035 C CA . LEU B 1 17 ? -2.975 -4.992 11.078 1 87.25 17 LEU B CA 1
ATOM 1036 C C . LEU B 1 17 ? -2.818 -3.838 12.062 1 87.25 17 LEU B C 1
ATOM 1038 O O . LEU B 1 17 ? -3.604 -2.887 12.039 1 87.25 17 LEU B O 1
ATOM 1042 N N . SER B 1 18 ? -1.865 -3.883 12.773 1 91.69 18 SER B N 1
ATOM 1043 C CA . SER B 1 18 ? -1.609 -2.85 13.773 1 91.69 18 SER B CA 1
ATOM 1044 C C . SER B 1 18 ? -1.237 -1.524 13.117 1 91.69 18 SER B C 1
ATOM 1046 O O . SER B 1 18 ? -1.744 -0.47 13.508 1 91.69 18 SER B O 1
ATOM 1048 N N . ASP B 1 19 ? -0.444 -1.611 12.164 1 93.12 19 ASP B N 1
ATOM 1049 C CA . ASP B 1 19 ? -0.008 -0.389 11.5 1 93.12 19 ASP B CA 1
ATOM 1050 C C . ASP B 1 19 ? -1.145 0.228 10.688 1 93.12 19 ASP B C 1
ATOM 1052 O O . ASP B 1 19 ? -1.247 1.452 10.586 1 93.12 19 ASP B O 1
ATOM 1056 N N . TYR B 1 20 ? -1.949 -0.572 10.211 1 92.12 20 TYR B N 1
ATOM 1057 C CA . TYR B 1 20 ? -3.125 -0.073 9.5 1 92.12 20 TYR B CA 1
ATOM 1058 C C . TYR B 1 20 ? -4.055 0.669 10.453 1 92.12 20 TYR B C 1
ATOM 1060 O O . TYR B 1 20 ? -4.609 1.713 10.102 1 92.12 20 TYR B O 1
ATOM 1068 N N . ALA B 1 21 ? -4.195 0.089 11.594 1 94.31 21 ALA B N 1
ATOM 1069 C CA . ALA B 1 21 ? -5.023 0.762 12.594 1 94.31 21 ALA B CA 1
ATOM 1070 C C . ALA B 1 21 ? -4.438 2.121 12.961 1 94.31 21 ALA B C 1
ATOM 1072 O O . ALA B 1 21 ? -5.176 3.072 13.227 1 94.31 21 ALA B O 1
ATOM 1073 N N . ARG B 1 22 ? -3.186 2.207 12.961 1 96.69 22 ARG B N 1
ATOM 1074 C CA . ARG B 1 22 ? -2.508 3.453 13.297 1 96.69 22 ARG B CA 1
ATOM 1075 C C . ARG B 1 22 ? -2.709 4.504 12.211 1 96.69 22 ARG B C 1
ATOM 1077 O O . ARG B 1 22 ? -2.781 5.699 12.5 1 96.69 22 ARG B O 1
ATOM 1084 N N . VAL B 1 23 ? -2.863 4.082 11.008 1 96.38 23 VAL B N 1
ATOM 1085 C CA . VAL B 1 23 ? -3.18 5.016 9.93 1 96.38 23 VAL B CA 1
ATOM 1086 C C . VAL B 1 23 ? -4.551 5.641 10.172 1 96.38 23 VAL B C 1
ATOM 1088 O O . VAL B 1 23 ? -4.699 6.863 10.117 1 96.38 23 VAL B O 1
ATOM 1091 N N . GLY B 1 24 ? -5.5 4.758 10.461 1 96.69 24 GLY B N 1
ATOM 1092 C CA . GLY B 1 24 ? -6.82 5.27 10.781 1 96.69 24 GLY B CA 1
ATOM 1093 C C . GLY B 1 24 ? -6.809 6.254 11.938 1 96.69 24 GLY B C 1
ATOM 1094 O O . GLY B 1 24 ? -7.461 7.301 11.875 1 96.69 24 GLY B O 1
ATOM 1095 N N . ARG B 1 25 ? -6.055 5.949 12.922 1 97.88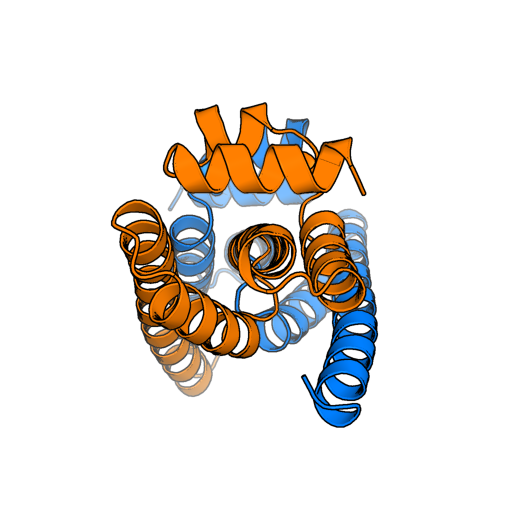 25 ARG B N 1
ATOM 1096 C CA . ARG B 1 25 ? -5.957 6.828 14.086 1 97.88 25 ARG B CA 1
ATOM 1097 C C . ARG B 1 25 ? -5.324 8.164 13.703 1 97.88 25 ARG B C 1
ATOM 1099 O O . ARG B 1 25 ? -5.754 9.219 14.18 1 97.88 25 ARG B O 1
ATOM 1106 N N . ALA B 1 26 ? -4.352 8.125 12.938 1 98.75 26 ALA B N 1
ATOM 1107 C CA . ALA B 1 26 ? -3.674 9.352 12.508 1 98.75 26 ALA B CA 1
ATOM 1108 C C . ALA B 1 26 ? -4.629 10.266 11.75 1 98.75 26 ALA B C 1
ATOM 1110 O O . ALA B 1 26 ? -4.625 11.484 11.961 1 98.75 26 ALA B O 1
ATOM 1111 N N . LEU B 1 27 ? -5.52 9.68 10.93 1 98.62 27 LEU B N 1
ATOM 1112 C CA . LEU B 1 27 ? -6.477 10.484 10.18 1 98.62 27 LEU B CA 1
ATOM 1113 C C . LEU B 1 27 ? -7.516 11.102 11.109 1 98.62 27 LEU B C 1
ATOM 1115 O O . LEU B 1 27 ? -7.918 12.258 10.922 1 98.62 27 LEU B O 1
ATOM 1119 N N . ALA B 1 28 ? -7.863 10.297 12.07 1 98.5 28 ALA B N 1
ATOM 1120 C CA . ALA B 1 28 ? -8.82 10.805 13.047 1 98.5 28 ALA B CA 1
ATOM 1121 C C . ALA B 1 28 ? -8.219 11.953 13.859 1 98.5 28 ALA B C 1
ATOM 1123 O O . ALA B 1 28 ? -8.891 12.961 14.109 1 98.5 28 ALA B O 1
ATOM 1124 N N . LEU B 1 29 ? -6.965 11.828 14.266 1 98.81 29 LEU B N 1
ATOM 1125 C CA . LEU B 1 29 ? -6.27 12.867 15.008 1 98.81 29 LEU B CA 1
ATOM 1126 C C . LEU B 1 29 ? -6.191 14.156 14.195 1 98.81 29 LEU B C 1
ATOM 1128 O O . LEU B 1 29 ? -6.359 15.25 14.734 1 98.81 29 LEU B O 1
ATOM 1132 N N . TYR B 1 30 ? -6.027 14.008 12.945 1 98.88 30 TYR B N 1
ATOM 1133 C CA . TYR B 1 30 ? -5.969 15.172 12.062 1 98.88 30 TYR B CA 1
ATOM 1134 C C . TYR B 1 30 ? -7.293 15.93 12.078 1 98.88 30 TYR B C 1
ATOM 1136 O O . TYR B 1 30 ? -7.305 17.172 12.102 1 98.88 30 TYR B O 1
ATOM 1144 N N . GLU B 1 31 ? -8.391 15.188 12.086 1 98.81 31 GLU B N 1
ATOM 1145 C CA . GLU B 1 31 ? -9.719 15.781 12 1 98.81 31 GLU B CA 1
ATOM 1146 C C . GLU B 1 31 ? -10.062 16.562 13.273 1 98.81 31 GLU B C 1
ATOM 1148 O O . GLU B 1 31 ? -10.727 17.594 13.219 1 98.81 31 GLU B O 1
ATOM 1153 N N . VAL B 1 32 ? -9.523 16.047 14.352 1 98.5 32 VAL B N 1
ATOM 1154 C CA . VAL B 1 32 ? -9.914 16.688 15.602 1 98.5 32 VAL B CA 1
ATOM 1155 C C . VAL B 1 32 ? -8.945 17.828 15.922 1 98.5 32 VAL B C 1
ATOM 1157 O O . VAL B 1 32 ? -9.094 18.5 16.953 1 98.5 32 VAL B O 1
ATOM 1160 N N . GLY B 1 33 ? -7.922 17.953 15.078 1 98.38 33 GLY B N 1
ATOM 1161 C CA . GLY B 1 33 ? -7.098 19.156 15.18 1 98.38 33 GLY B CA 1
ATOM 1162 C C . GLY B 1 33 ? -5.746 18.891 15.82 1 98.38 33 GLY B C 1
ATOM 1163 O O . GLY B 1 33 ? -4.91 19.797 15.906 1 98.38 33 GLY B O 1
ATOM 1164 N N . ASP B 1 34 ? -5.539 17.719 16.281 1 98.56 34 ASP B N 1
ATOM 1165 C CA . ASP B 1 34 ? -4.219 17.359 16.781 1 98.56 34 ASP B CA 1
ATOM 1166 C C . ASP B 1 34 ? -3.26 17.047 15.641 1 98.56 34 ASP B C 1
ATOM 1168 O O . ASP B 1 34 ? -2.812 15.914 15.477 1 98.56 34 ASP B O 1
ATOM 1172 N N . ARG B 1 35 ? -2.871 18 14.977 1 98.56 35 ARG B N 1
ATOM 1173 C CA . ARG B 1 35 ? -2.148 17.891 13.711 1 98.56 35 ARG B CA 1
ATOM 1174 C C . ARG B 1 35 ? -0.718 17.406 13.938 1 98.56 35 ARG B C 1
ATOM 1176 O O . ARG B 1 35 ? -0.198 16.609 13.164 1 98.56 35 ARG B O 1
ATOM 1183 N N . GLU B 1 36 ? -0.086 17.828 14.992 1 98.56 36 GLU B N 1
ATOM 1184 C CA . GLU B 1 36 ? 1.29 17.438 15.273 1 98.56 36 GLU B CA 1
ATOM 1185 C C . GLU B 1 36 ? 1.385 15.938 15.539 1 98.56 36 GLU B C 1
ATOM 1187 O O . GLU B 1 36 ? 2.264 15.258 15 1 98.56 36 GLU B O 1
ATOM 1192 N N . GLU B 1 37 ? 0.466 15.469 16.328 1 98.69 37 GLU B N 1
ATOM 1193 C CA . GLU B 1 37 ? 0.46 14.039 16.609 1 98.69 37 GLU B CA 1
ATOM 1194 C C . GLU B 1 37 ? 0.09 13.234 15.375 1 98.69 37 GLU B C 1
ATOM 1196 O O . GLU B 1 37 ? 0.649 12.156 15.133 1 98.69 37 GLU B O 1
ATOM 1201 N N . ALA B 1 38 ? -0.845 13.734 14.609 1 98.88 38 ALA B N 1
ATOM 1202 C CA . ALA B 1 38 ? -1.256 13.07 13.375 1 98.88 38 ALA B CA 1
ATOM 1203 C C . ALA B 1 38 ? -0.075 12.906 12.422 1 98.88 38 ALA B C 1
ATOM 1205 O O . ALA B 1 38 ? 0.171 11.805 11.914 1 98.88 38 ALA B O 1
ATOM 1206 N N . ILE B 1 39 ? 0.676 13.938 12.242 1 98.69 39 ILE B N 1
ATOM 1207 C CA . ILE B 1 39 ? 1.793 13.938 11.305 1 98.69 39 ILE B CA 1
ATOM 1208 C C . ILE B 1 39 ? 2.891 13.008 11.812 1 98.69 39 ILE B C 1
ATOM 1210 O O . ILE B 1 39 ? 3.459 12.227 11.047 1 98.69 39 ILE B O 1
ATOM 1214 N N . THR B 1 40 ? 3.141 13.023 13.109 1 98.25 40 THR B N 1
ATOM 1215 C CA . THR B 1 40 ? 4.137 12.133 13.695 1 98.25 40 THR B CA 1
ATOM 1216 C C . THR B 1 40 ? 3.76 10.672 13.469 1 98.25 40 THR B C 1
ATOM 1218 O O . THR B 1 40 ? 4.605 9.859 13.086 1 98.25 40 THR B O 1
ATOM 1221 N N . GLU B 1 41 ? 2.514 10.359 13.664 1 98 41 GLU B N 1
ATOM 1222 C CA . GLU B 1 41 ? 2.041 8.992 13.445 1 98 41 GLU B CA 1
ATOM 1223 C C . GLU B 1 41 ? 2.127 8.609 11.969 1 98 41 GLU B C 1
ATOM 1225 O O . GLU B 1 41 ? 2.547 7.5 11.633 1 98 41 GLU B O 1
ATOM 1230 N N . MET B 1 42 ? 1.763 9.492 11.086 1 98.19 42 MET B N 1
ATOM 1231 C CA . MET B 1 42 ? 1.85 9.219 9.656 1 98.19 42 MET B CA 1
ATOM 1232 C C . MET B 1 42 ? 3.297 8.992 9.227 1 98.19 42 MET B C 1
ATOM 1234 O O . MET B 1 42 ? 3.582 8.102 8.422 1 98.19 42 MET B O 1
ATOM 1238 N N . GLU B 1 43 ? 4.156 9.773 9.805 1 96.5 43 GLU B N 1
ATOM 1239 C CA . GLU B 1 43 ? 5.574 9.602 9.508 1 96.5 43 GLU B CA 1
ATOM 1240 C C . GLU B 1 43 ? 6.07 8.227 9.938 1 96.5 43 GLU B C 1
ATOM 1242 O O . GLU B 1 43 ? 6.742 7.535 9.172 1 96.5 43 GLU B O 1
ATOM 1247 N N . ASP B 1 44 ? 5.68 7.828 11.086 1 95.38 44 ASP B N 1
ATOM 1248 C CA . ASP B 1 44 ? 6.113 6.539 11.609 1 95.38 44 ASP B CA 1
ATOM 1249 C C . ASP B 1 44 ? 5.562 5.391 10.773 1 95.38 44 ASP B C 1
ATOM 1251 O O . ASP B 1 44 ? 6.309 4.504 10.352 1 95.38 44 ASP B O 1
ATOM 1255 N N . VAL B 1 45 ? 4.316 5.473 10.484 1 95.31 45 VAL B N 1
ATOM 1256 C CA . VAL B 1 45 ? 3.684 4.34 9.812 1 95.31 45 VAL B CA 1
ATOM 1257 C C . VAL B 1 45 ? 4.094 4.316 8.336 1 95.31 45 VAL B C 1
ATOM 1259 O O . VAL B 1 45 ? 4.121 3.256 7.711 1 95.31 45 VAL B O 1
ATOM 1262 N N . SER B 1 46 ? 4.434 5.461 7.793 1 93.56 46 SER B N 1
ATOM 12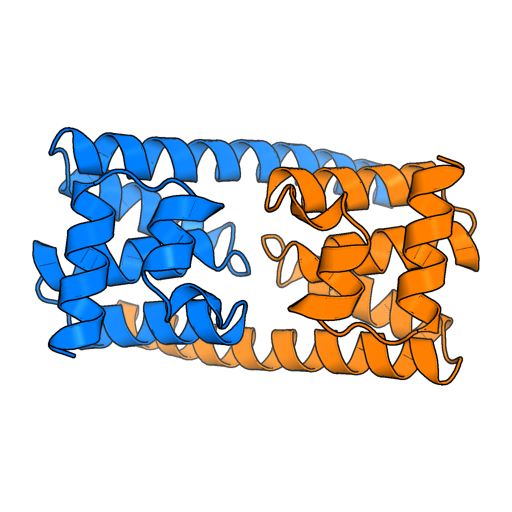63 C CA . SER B 1 46 ? 4.906 5.477 6.414 1 93.56 46 SER B CA 1
ATOM 1264 C C . SER B 1 46 ? 6.23 4.727 6.273 1 93.56 46 SER B C 1
ATOM 1266 O O . SER B 1 46 ? 6.57 4.258 5.188 1 93.56 46 SER B O 1
ATOM 1268 N N . ILE B 1 47 ? 6.918 4.582 7.375 1 88.88 47 ILE B N 1
ATOM 1269 C CA . ILE B 1 47 ? 8.18 3.852 7.375 1 88.88 47 ILE B CA 1
ATOM 1270 C C . ILE B 1 47 ? 7.91 2.354 7.5 1 88.88 47 ILE B C 1
ATOM 1272 O O . ILE B 1 47 ? 8.508 1.546 6.785 1 88.88 47 ILE B O 1
ATOM 1276 N N . SER B 1 48 ? 6.93 2.027 8.336 1 88.94 48 SER B N 1
ATOM 1277 C CA . SER B 1 48 ? 6.648 0.609 8.539 1 88.94 48 SER B CA 1
ATOM 1278 C C . SER B 1 48 ? 5.781 0.054 7.41 1 88.94 48 SER B C 1
ATOM 1280 O O . SER B 1 48 ? 5.883 -1.126 7.066 1 88.94 48 SER B O 1
ATOM 1282 N N . LEU B 1 49 ? 4.996 0.881 6.816 1 91.62 49 LEU B N 1
ATOM 1283 C CA . LEU B 1 49 ? 4.16 0.529 5.676 1 91.62 49 LEU B CA 1
ATOM 1284 C C . LEU B 1 49 ? 4.617 1.263 4.418 1 91.62 49 LEU B C 1
ATOM 1286 O O . LEU B 1 49 ? 3.818 1.928 3.756 1 91.62 49 LEU B O 1
ATOM 1290 N N . LYS B 1 50 ? 5.793 1.022 4.07 1 88.5 50 LYS B N 1
ATOM 1291 C CA . LYS B 1 50 ? 6.445 1.77 3.002 1 88.5 50 LYS B CA 1
ATOM 1292 C C . LYS B 1 50 ? 5.664 1.652 1.694 1 88.5 50 LYS B C 1
ATOM 1294 O O . LYS B 1 50 ? 5.645 2.588 0.891 1 88.5 50 LYS B O 1
ATOM 1299 N N . GLY B 1 51 ? 4.973 0.628 1.418 1 90 51 GLY B N 1
ATOM 1300 C CA . GLY B 1 51 ? 4.254 0.379 0.179 1 90 51 GLY B CA 1
ATOM 1301 C C . GLY B 1 51 ? 2.795 0.784 0.245 1 90 51 GLY B C 1
ATOM 1302 O O . GLY B 1 51 ? 2.061 0.635 -0.733 1 90 51 GLY B O 1
ATOM 1303 N N . TYR B 1 52 ? 2.371 1.398 1.285 1 94.38 52 TYR B N 1
ATOM 1304 C CA . TYR B 1 52 ? 0.965 1.754 1.448 1 94.38 52 TYR B CA 1
ATOM 1305 C C . TYR B 1 52 ? 0.706 3.18 0.978 1 94.38 52 TYR B C 1
ATOM 1307 O O . TYR B 1 52 ? 1.035 4.141 1.677 1 94.38 52 TYR B O 1
ATOM 1315 N N . PRO B 1 53 ? 0.062 3.336 -0.097 1 95.19 53 PRO B N 1
ATOM 1316 C CA . PRO B 1 53 ? -0.034 4.672 -0.693 1 95.19 53 PRO B CA 1
ATOM 1317 C C . PRO B 1 53 ? -0.874 5.633 0.144 1 95.19 53 PRO B C 1
ATOM 1319 O O . PRO B 1 53 ? -0.617 6.84 0.146 1 95.19 53 PRO B O 1
ATOM 1322 N N . GLU B 1 54 ? -1.788 5.137 0.906 1 96.44 54 GLU B N 1
ATOM 1323 C CA . GLU B 1 54 ? -2.705 6.008 1.636 1 96.44 54 GLU B CA 1
ATOM 1324 C C . GLU B 1 54 ? -1.959 6.863 2.656 1 96.44 54 GLU B C 1
ATOM 1326 O O . GLU B 1 54 ? -2.219 8.062 2.775 1 96.44 54 GLU B O 1
ATOM 1331 N N . VAL B 1 55 ? -1.04 6.258 3.35 1 97.19 55 VAL B N 1
ATOM 1332 C CA . VAL B 1 55 ? -0.334 7.008 4.383 1 97.19 55 VAL B CA 1
ATOM 1333 C C . VAL B 1 55 ? 0.576 8.047 3.732 1 97.19 55 VAL B C 1
ATOM 1335 O O . VAL B 1 55 ? 0.746 9.148 4.262 1 97.19 55 VAL B O 1
ATOM 1338 N N . HIS B 1 56 ? 1.101 7.719 2.6 1 97.06 56 HIS B N 1
ATOM 1339 C CA . HIS B 1 56 ? 1.952 8.672 1.892 1 97.06 56 HIS B CA 1
ATOM 1340 C C . HIS B 1 56 ? 1.147 9.867 1.392 1 97.06 56 HIS B C 1
ATOM 1342 O O . HIS B 1 56 ? 1.598 11.008 1.493 1 97.06 56 HIS B O 1
ATOM 1348 N N . ALA B 1 57 ? 0.003 9.617 0.905 1 98.38 57 ALA B N 1
ATOM 1349 C CA . ALA B 1 57 ? -0.859 10.703 0.429 1 98.38 57 ALA B CA 1
ATOM 1350 C C . ALA B 1 57 ? -1.307 11.594 1.583 1 98.38 57 ALA B C 1
ATOM 1352 O O . ALA B 1 57 ? -1.295 12.82 1.467 1 98.38 57 ALA B O 1
ATOM 1353 N N . ALA B 1 58 ? -1.693 10.938 2.652 1 98.81 58 ALA B N 1
ATOM 1354 C CA . ALA B 1 58 ? -2.141 11.688 3.824 1 98.81 58 ALA B CA 1
ATOM 1355 C C . ALA B 1 58 ? -1.015 12.547 4.383 1 98.81 58 ALA B C 1
ATOM 1357 O O . ALA B 1 58 ? -1.226 13.719 4.711 1 98.81 58 ALA B O 1
ATOM 1358 N N . LEU B 1 59 ? 0.137 11.977 4.438 1 98.56 59 LEU B N 1
ATOM 1359 C CA . LEU B 1 59 ? 1.304 12.695 4.941 1 98.56 59 LEU B CA 1
ATOM 1360 C C . LEU B 1 59 ? 1.659 13.867 4.031 1 98.56 59 LEU B C 1
ATOM 1362 O O . LEU B 1 59 ? 2.012 14.945 4.508 1 98.56 59 LEU B O 1
ATOM 1366 N N . ALA B 1 60 ? 1.533 13.664 2.783 1 98.5 60 ALA B N 1
ATOM 1367 C CA . ALA B 1 60 ? 1.786 14.734 1.828 1 98.5 60 ALA B CA 1
ATOM 1368 C C . ALA B 1 60 ? 0.875 15.93 2.096 1 98.5 60 ALA B C 1
ATOM 1370 O O . ALA B 1 60 ? 1.343 17.078 2.178 1 98.5 60 ALA B O 1
ATOM 1371 N N . ALA B 1 61 ? -0.389 15.641 2.248 1 98.88 61 ALA B N 1
ATOM 1372 C CA . ALA B 1 61 ? -1.374 16.688 2.5 1 98.88 61 ALA B CA 1
ATOM 1373 C C . ALA B 1 61 ? -1.048 17.453 3.781 1 98.88 61 ALA B C 1
ATOM 1375 O O . ALA B 1 61 ? -1.023 18.688 3.789 1 98.88 61 ALA B O 1
ATOM 1376 N N . ALA B 1 62 ? -0.714 16.734 4.805 1 98.88 62 ALA B N 1
ATOM 1377 C CA . ALA B 1 62 ? -0.475 17.328 6.117 1 98.88 62 ALA B CA 1
ATOM 1378 C C . ALA B 1 62 ? 0.822 18.125 6.129 1 98.88 62 ALA B C 1
ATOM 1380 O O . ALA B 1 62 ? 0.874 19.219 6.691 1 98.88 62 ALA B O 1
ATOM 1381 N N . LEU B 1 63 ? 1.857 17.625 5.508 1 98.5 63 LEU B N 1
ATOM 1382 C CA . LEU B 1 63 ? 3.133 18.328 5.449 1 98.5 63 LEU B CA 1
ATOM 1383 C C . LEU B 1 63 ? 2.984 19.656 4.711 1 98.5 63 LEU B C 1
ATOM 1385 O O . LEU B 1 63 ? 3.582 20.656 5.105 1 98.5 63 LEU B O 1
ATOM 1389 N N . TYR B 1 64 ? 2.254 19.594 3.678 1 98.56 64 TYR B N 1
ATOM 1390 C CA . TYR B 1 64 ? 2.09 20.797 2.865 1 98.56 64 TYR B CA 1
ATOM 1391 C C . TYR B 1 64 ? 1.339 21.875 3.635 1 98.56 64 TYR B C 1
ATOM 1393 O O . TYR B 1 64 ? 1.794 23.016 3.717 1 98.56 64 TYR B O 1
ATOM 1401 N N . VAL B 1 65 ? 0.262 21.547 4.156 1 98.56 65 VAL B N 1
ATOM 1402 C CA . VAL B 1 65 ? -0.655 22.531 4.723 1 98.56 65 VAL B CA 1
ATOM 1403 C C . VAL B 1 65 ? -0.184 22.938 6.121 1 98.56 65 VAL B C 1
ATOM 1405 O O . VAL B 1 65 ? -0.208 24.109 6.473 1 98.56 65 VAL B O 1
ATOM 1408 N N . ASP B 1 66 ? 0.308 22 6.867 1 98.62 66 ASP B N 1
ATOM 1409 C CA . ASP B 1 66 ? 0.503 22.266 8.289 1 98.62 66 ASP B CA 1
ATOM 1410 C C . ASP B 1 66 ? 1.97 22.562 8.602 1 98.62 66 ASP B C 1
ATOM 1412 O O . ASP B 1 66 ? 2.279 23.234 9.586 1 98.62 66 ASP B O 1
ATOM 1416 N N . LYS B 1 67 ? 2.816 21.984 7.781 1 98 67 LYS B N 1
ATOM 1417 C CA . LYS B 1 67 ? 4.238 22.203 8.039 1 98 67 LYS B CA 1
ATOM 1418 C C . LYS B 1 67 ? 4.855 23.125 6.98 1 98 67 LYS B C 1
ATOM 1420 O O . LYS B 1 67 ? 6.02 23.516 7.094 1 98 67 LYS B O 1
ATOM 1425 N N . HIS B 1 68 ? 4.145 23.312 5.91 1 97.5 68 HIS B N 1
ATOM 1426 C CA . HIS B 1 68 ? 4.625 24.125 4.793 1 97.5 68 HIS B CA 1
ATOM 1427 C C . HIS B 1 68 ? 5.926 23.562 4.227 1 97.5 68 HIS B C 1
ATOM 1429 O O . HIS B 1 68 ? 6.855 24.312 3.93 1 97.5 68 HIS B O 1
ATOM 1435 N N . ALA B 1 69 ? 5.969 22.281 4.258 1 96.31 69 ALA B N 1
ATOM 1436 C CA . ALA B 1 69 ? 7.113 21.547 3.717 1 96.31 69 ALA B CA 1
ATOM 1437 C C . ALA B 1 69 ? 6.816 21.031 2.312 1 96.31 69 ALA B C 1
ATOM 1439 O O . ALA B 1 69 ? 6.672 19.828 2.105 1 96.31 69 ALA B O 1
ATOM 1440 N N . ALA B 1 70 ? 6.91 21.859 1.394 1 95.38 70 ALA B N 1
ATOM 1441 C CA . ALA B 1 70 ? 6.438 21.594 0.038 1 95.38 70 ALA B CA 1
ATOM 1442 C C . ALA B 1 70 ? 7.238 20.469 -0.618 1 95.38 70 ALA B C 1
ATOM 1444 O O . ALA B 1 70 ? 6.672 19.578 -1.245 1 95.38 70 ALA B O 1
ATOM 1445 N N . LEU B 1 71 ? 8.5 20.5 -0.45 1 94.06 71 LEU B N 1
ATOM 1446 C CA . LEU B 1 71 ? 9.352 19.516 -1.1 1 94.06 71 LEU B CA 1
ATOM 1447 C C . LEU B 1 71 ? 9.094 18.125 -0.525 1 94.06 71 LEU B C 1
ATOM 1449 O O . LEU B 1 71 ? 8.969 17.141 -1.273 1 94.06 71 LEU B O 1
ATOM 1453 N N . LEU B 1 72 ? 8.984 18.078 0.792 1 95 72 LEU B N 1
ATOM 1454 C CA . LEU B 1 72 ? 8.703 16.797 1.436 1 95 72 LEU B CA 1
ATOM 1455 C C . LEU B 1 72 ? 7.316 16.297 1.062 1 95 72 LEU B C 1
ATOM 1457 O O . LEU B 1 72 ? 7.125 15.102 0.842 1 95 72 LEU B O 1
ATOM 1461 N N . ALA B 1 73 ? 6.426 17.156 0.988 1 97.25 73 ALA B N 1
ATOM 1462 C CA . ALA B 1 73 ? 5.062 16.812 0.589 1 97.25 73 ALA B CA 1
ATOM 1463 C C . ALA B 1 73 ? 5.031 16.25 -0.826 1 97.25 73 ALA B C 1
ATOM 1465 O O . ALA B 1 73 ? 4.383 15.234 -1.078 1 97.25 73 ALA B O 1
ATOM 1466 N N . GLU B 1 74 ? 5.75 16.828 -1.694 1 95.81 74 GLU B N 1
ATOM 1467 C CA . GLU B 1 74 ? 5.812 16.359 -3.078 1 95.81 74 GLU B CA 1
ATOM 1468 C C . GLU B 1 74 ? 6.422 14.969 -3.17 1 95.81 74 GLU B C 1
ATOM 1470 O O . GLU B 1 74 ? 5.98 14.148 -3.975 1 95.81 74 GLU B O 1
ATOM 1475 N N . ASN B 1 75 ? 7.402 14.805 -2.379 1 94.56 75 ASN B N 1
ATOM 1476 C CA . ASN B 1 75 ? 8.023 13.484 -2.359 1 94.56 75 ASN B CA 1
ATOM 1477 C C . ASN B 1 75 ? 7.051 12.406 -1.885 1 94.56 75 ASN B C 1
ATOM 1479 O O . ASN B 1 75 ? 6.934 11.352 -2.506 1 94.56 75 ASN B O 1
ATOM 1483 N N . GLN B 1 76 ? 6.355 12.703 -0.799 1 96.12 76 GLN B N 1
ATOM 1484 C CA . GLN B 1 76 ? 5.379 11.75 -0.282 1 96.12 76 GLN B CA 1
ATOM 1485 C C . GLN B 1 76 ? 4.25 11.523 -1.281 1 96.12 76 GLN B C 1
ATOM 1487 O O . GLN B 1 76 ? 3.797 10.391 -1.471 1 96.12 76 GLN B O 1
ATOM 1492 N N . PHE B 1 77 ? 3.857 12.539 -1.984 1 97.19 77 PHE B N 1
ATOM 1493 C CA . PHE B 1 77 ? 2.783 12.422 -2.963 1 97.19 77 PHE B CA 1
ATOM 1494 C C . PHE B 1 77 ? 3.236 11.617 -4.172 1 97.19 77 PHE B C 1
ATOM 1496 O O . PHE B 1 77 ? 2.457 10.844 -4.738 1 97.19 77 PHE B O 1
ATOM 1503 N N . THR B 1 78 ? 4.477 11.797 -4.531 1 95.62 78 THR B N 1
ATOM 1504 C CA . THR B 1 78 ? 5.027 11.031 -5.637 1 95.62 78 THR B CA 1
ATOM 1505 C C . THR B 1 78 ? 5.039 9.539 -5.309 1 95.62 78 THR B C 1
ATOM 1507 O O . THR B 1 78 ? 4.691 8.711 -6.156 1 95.62 78 THR B O 1
ATOM 1510 N N . ILE B 1 79 ? 5.422 9.219 -4.098 1 94 79 ILE B N 1
ATOM 1511 C CA . ILE B 1 79 ? 5.406 7.82 -3.678 1 94 79 ILE B CA 1
ATOM 1512 C C . ILE B 1 79 ? 3.979 7.285 -3.723 1 94 79 ILE B C 1
ATOM 1514 O O . ILE B 1 79 ? 3.732 6.207 -4.273 1 94 79 ILE B O 1
ATOM 1518 N N . ALA B 1 80 ? 3.062 8.07 -3.219 1 96.12 80 ALA B N 1
ATOM 1519 C CA . ALA B 1 80 ? 1.666 7.641 -3.164 1 96.12 80 ALA B CA 1
ATOM 1520 C C . ALA B 1 80 ? 1.126 7.352 -4.562 1 96.12 80 ALA B C 1
ATOM 1522 O O . ALA B 1 80 ? 0.528 6.297 -4.797 1 96.12 80 ALA B O 1
ATOM 1523 N N . THR B 1 81 ? 1.393 8.258 -5.504 1 94.94 81 THR B N 1
ATOM 1524 C CA . THR B 1 81 ? 0.75 8.18 -6.809 1 94.94 81 THR B CA 1
ATOM 1525 C C . THR B 1 81 ? 1.461 7.164 -7.703 1 94.94 81 THR B C 1
ATOM 1527 O O . THR B 1 81 ? 0.856 6.605 -8.617 1 94.94 81 THR B O 1
ATOM 1530 N N . LEU B 1 82 ? 2.727 6.945 -7.363 1 91 82 LEU B N 1
ATOM 1531 C CA . LEU B 1 82 ? 3.43 5.848 -8.016 1 91 82 LEU B CA 1
ATOM 1532 C C . LEU B 1 82 ? 2.781 4.508 -7.676 1 91 82 LEU B C 1
ATOM 1534 O O . LEU B 1 82 ? 2.588 3.666 -8.555 1 91 82 LEU B O 1
ATOM 1538 N N . LEU B 1 83 ? 2.447 4.312 -6.492 1 91.25 83 LEU B N 1
ATOM 1539 C CA . LEU B 1 83 ? 1.875 3.066 -5.992 1 91.25 83 LEU B CA 1
ATOM 1540 C C . LEU B 1 83 ? 0.401 2.957 -6.367 1 91.25 83 LEU B C 1
ATOM 1542 O O . LEU B 1 83 ? -0.087 1.868 -6.672 1 91.25 83 LEU B O 1
ATOM 1546 N N . ASP B 1 84 ? -0.337 4.09 -6.344 1 92 84 ASP B N 1
ATOM 1547 C CA . ASP B 1 84 ? -1.751 4.16 -6.695 1 92 84 ASP B CA 1
ATOM 1548 C C . ASP B 1 84 ? -2.102 5.52 -7.293 1 92 84 ASP B C 1
ATOM 1550 O O . ASP B 1 84 ? -2.367 6.477 -6.562 1 92 84 ASP B O 1
ATOM 1554 N N . PRO B 1 85 ? -2.246 5.535 -8.578 1 92.5 85 PRO B N 1
ATOM 1555 C CA . PRO B 1 85 ? -2.451 6.828 -9.25 1 92.5 85 PRO B CA 1
ATOM 1556 C C . PRO B 1 85 ? -3.809 7.445 -8.93 1 92.5 85 PRO B C 1
ATOM 1558 O O . PRO B 1 85 ? -4.039 8.625 -9.219 1 92.5 85 PRO B O 1
ATOM 1561 N N . HIS B 1 86 ? -4.719 6.828 -8.312 1 93 86 HIS B N 1
ATOM 1562 C CA . HIS B 1 86 ? -6.051 7.34 -8.008 1 93 86 HIS B CA 1
ATOM 1563 C C . HIS B 1 86 ? -5.988 8.438 -6.945 1 93 86 HIS B C 1
ATOM 1565 O O . HIS B 1 86 ? -6.93 9.219 -6.805 1 93 86 HIS B O 1
ATOM 1571 N N . TYR B 1 87 ? -4.863 8.516 -6.238 1 96.56 87 TYR B N 1
ATOM 1572 C CA . TYR B 1 87 ? -4.73 9.516 -5.184 1 96.56 87 TYR B CA 1
ATOM 1573 C C . TYR B 1 87 ? -4.59 10.914 -5.773 1 96.56 87 TYR B C 1
ATOM 1575 O O . TYR B 1 87 ? -4.668 11.906 -5.047 1 96.56 87 TYR B O 1
ATOM 1583 N N . THR B 1 88 ? -4.523 11.031 -7.094 1 97 88 THR B N 1
ATOM 1584 C CA . THR B 1 88 ? -4.512 12.336 -7.738 1 97 88 THR B CA 1
ATOM 1585 C C . THR B 1 88 ? -5.926 12.898 -7.848 1 97 88 THR B C 1
ATOM 1587 O O . THR B 1 88 ? -6.109 14.078 -8.148 1 97 88 THR B O 1
ATOM 1590 N N . ASP B 1 89 ? -6.859 12.039 -7.605 1 96.69 89 ASP B N 1
ATOM 1591 C CA . ASP B 1 89 ? -8.266 12.391 -7.723 1 96.69 89 ASP B CA 1
ATOM 1592 C C . ASP B 1 89 ? -8.906 12.586 -6.348 1 96.69 89 ASP B C 1
ATOM 1594 O O . ASP B 1 89 ? -9.102 11.617 -5.613 1 96.69 89 ASP B O 1
ATOM 1598 N N . ILE B 1 90 ? -9.383 13.766 -6.172 1 97.94 90 ILE B N 1
ATOM 1599 C CA . ILE B 1 90 ? -9.922 14.109 -4.859 1 97.94 90 ILE B CA 1
ATOM 1600 C C . ILE B 1 90 ? -11.156 13.258 -4.57 1 97.94 90 ILE B C 1
ATOM 1602 O O . ILE B 1 90 ? -11.398 12.867 -3.428 1 97.94 90 ILE B O 1
ATOM 1606 N N . SER B 1 91 ? -11.938 12.875 -5.57 1 97.25 91 SER B N 1
ATOM 1607 C CA . SER B 1 91 ? -13.133 12.07 -5.348 1 97.25 91 SER B CA 1
ATOM 1608 C C . SER B 1 91 ? -12.773 10.703 -4.785 1 97.25 91 SER B C 1
ATOM 1610 O O . SER B 1 91 ? -13.562 10.094 -4.055 1 97.25 91 SER B O 1
ATOM 1612 N N . TYR B 1 92 ? -11.617 10.25 -5.074 1 95.5 92 TYR B N 1
ATOM 1613 C CA . TYR B 1 92 ? -11.172 8.945 -4.605 1 95.5 92 TYR B CA 1
ATOM 1614 C C . TYR B 1 92 ? -11.023 8.93 -3.09 1 95.5 92 TYR B C 1
ATOM 1616 O O . TYR B 1 92 ? -11.547 8.039 -2.414 1 95.5 92 TYR B O 1
ATOM 1624 N N . VAL B 1 93 ? -10.328 9.984 -2.465 1 97.81 93 VAL B N 1
ATOM 1625 C CA . VAL B 1 93 ? -10.086 10 -1.027 1 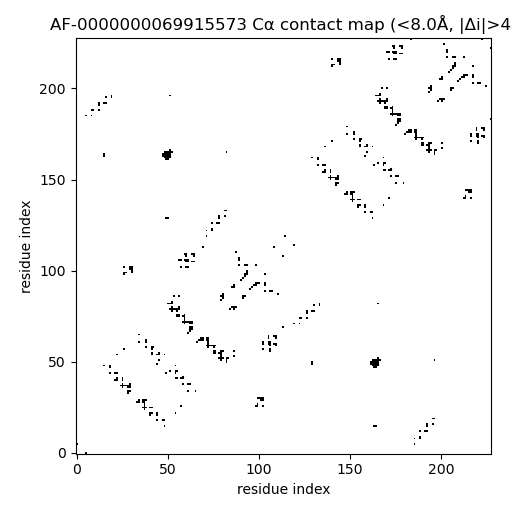97.81 93 VAL B CA 1
ATOM 1626 C C . VAL B 1 93 ? -11.359 10.383 -0.287 1 97.81 93 VAL B C 1
ATOM 1628 O O . VAL B 1 93 ? -11.578 9.969 0.855 1 97.81 93 VAL B O 1
ATOM 1631 N N . LYS B 1 94 ? -12.281 11.047 -1.022 1 97.75 94 LYS B N 1
ATOM 1632 C CA . LYS B 1 94 ? -13.531 11.484 -0.41 1 97.75 94 LYS B CA 1
ATOM 1633 C C . LYS B 1 94 ? -14.578 10.375 -0.451 1 97.75 94 LYS B C 1
ATOM 1635 O O . LYS B 1 94 ? -15.148 10.008 0.582 1 97.75 94 LYS B O 1
ATOM 1640 N N . GLU B 1 95 ? -14.766 9.727 -1.604 1 95.5 95 GLU B N 1
ATOM 1641 C CA . GLU B 1 95 ? -15.922 8.859 -1.816 1 95.5 95 GLU B CA 1
ATOM 1642 C C . GLU B 1 95 ? -15.555 7.395 -1.629 1 95.5 95 GLU B C 1
ATOM 1644 O O . GLU B 1 95 ? -16.375 6.59 -1.202 1 95.5 95 GLU B O 1
ATOM 1649 N N . THR B 1 96 ? -14.367 7.066 -1.999 1 91.81 96 THR B N 1
ATOM 1650 C CA . THR B 1 96 ? -13.953 5.668 -1.936 1 91.81 96 THR B CA 1
ATOM 1651 C C . THR B 1 96 ? -13.242 5.371 -0.616 1 91.81 96 THR B C 1
ATOM 1653 O O . THR B 1 96 ? -13.555 4.383 0.052 1 91.81 96 THR B O 1
ATOM 1656 N N . LYS B 1 97 ? -12.305 6.27 -0.162 1 93.62 97 LYS B N 1
ATOM 1657 C CA . LYS B 1 97 ? -11.516 6.043 1.047 1 93.62 97 LYS B CA 1
ATOM 1658 C C . LYS B 1 97 ? -12.195 6.66 2.268 1 93.62 97 LYS B C 1
ATOM 1660 O O . LYS B 1 97 ? -11.844 6.348 3.406 1 93.62 97 LYS B O 1
ATOM 1665 N N . HIS B 1 98 ? -13.07 7.609 2.006 1 96.06 98 HIS B N 1
ATOM 1666 C CA . HIS B 1 98 ? -13.844 8.266 3.057 1 96.06 98 HIS B CA 1
ATOM 1667 C C . HIS B 1 98 ? -12.93 8.961 4.062 1 96.06 98 HIS B C 1
ATOM 1669 O O . HIS B 1 98 ? -13.109 8.812 5.273 1 96.06 98 HIS B O 1
ATOM 1675 N N . TRP B 1 99 ? -11.992 9.664 3.549 1 98.38 99 TRP B N 1
ATOM 1676 C CA . TRP B 1 99 ? -11.133 10.461 4.418 1 98.38 99 TRP B CA 1
ATOM 1677 C C . TRP B 1 99 ? -11.953 11.5 5.184 1 98.38 99 TRP B C 1
ATOM 1679 O O . TRP B 1 99 ? -13.016 1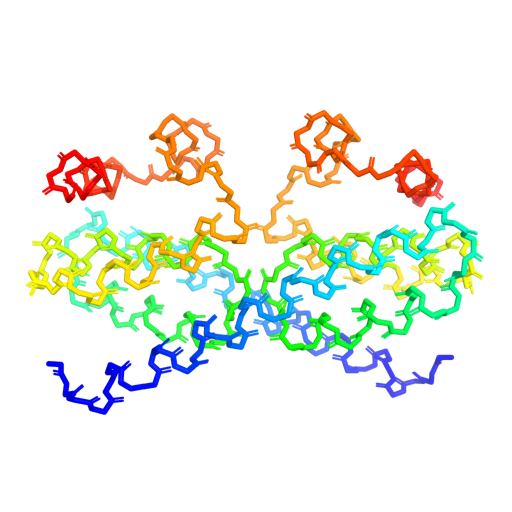1.922 4.727 1 98.38 99 TRP B O 1
ATOM 1689 N N . PRO B 1 100 ? -11.453 11.922 6.312 1 98.69 100 PRO B N 1
ATOM 1690 C CA . PRO B 1 100 ? -12.133 13.016 7.012 1 98.69 100 PRO B CA 1
ATOM 1691 C C . PRO B 1 100 ? -12.086 14.328 6.23 1 98.69 100 PRO B C 1
ATOM 1693 O O . PRO B 1 100 ? -11.125 14.586 5.504 1 98.69 100 PRO B O 1
ATOM 1696 N N . PRO B 1 101 ? -13.07 15.188 6.336 1 98.81 101 PRO B N 1
ATOM 1697 C CA . PRO B 1 101 ? -13.219 16.406 5.531 1 98.81 101 PRO B CA 1
ATOM 1698 C C . PRO B 1 101 ? -11.984 17.297 5.582 1 98.81 101 PRO B C 1
ATOM 1700 O O . PRO B 1 101 ? -11.578 17.844 4.555 1 98.81 101 PRO B O 1
ATOM 1703 N N . SER B 1 102 ? -11.367 17.469 6.727 1 98.88 102 SER B N 1
ATOM 1704 C CA . SER B 1 102 ? -10.227 18.375 6.828 1 98.88 102 SER B CA 1
ATOM 1705 C C . SER B 1 102 ? -9.047 17.859 6.016 1 98.88 102 SER B C 1
ATOM 1707 O O . SER B 1 102 ? -8.32 18.656 5.402 1 98.88 102 SER B O 1
ATOM 1709 N N . LEU B 1 103 ? -8.852 16.578 6.043 1 98.88 103 LEU B N 1
ATOM 1710 C CA . LEU B 1 103 ? -7.738 16.016 5.293 1 98.88 103 LEU B CA 1
ATOM 1711 C C . LEU B 1 103 ? -8.016 16.062 3.795 1 98.88 103 LEU B C 1
ATOM 1713 O O . LEU B 1 103 ? -7.098 16.281 2.998 1 98.88 103 LEU B O 1
ATOM 1717 N N . VAL B 1 104 ? -9.281 15.836 3.371 1 98.81 104 VAL B N 1
ATOM 1718 C CA . VAL B 1 104 ? -9.68 15.984 1.977 1 98.81 104 VAL B CA 1
ATOM 1719 C C . VAL B 1 104 ? -9.344 17.406 1.499 1 98.81 104 VAL B C 1
ATOM 1721 O O . VAL B 1 104 ? -8.742 17.578 0.438 1 98.81 104 VAL B O 1
ATOM 1724 N N . SER B 1 105 ? -9.68 18.312 2.281 1 98.69 105 SER B N 1
ATOM 1725 C CA . SER B 1 105 ? -9.422 19.719 1.946 1 98.69 105 SER B CA 1
ATOM 1726 C C . SER B 1 105 ? -7.922 19.984 1.822 1 98.69 105 SER B C 1
ATOM 1728 O O . SER B 1 105 ? -7.492 20.719 0.928 1 98.69 105 SER B O 1
ATOM 1730 N N . SER B 1 106 ? -7.148 19.422 2.717 1 98.81 106 SER B N 1
ATOM 1731 C CA . SER B 1 106 ? -5.703 19.625 2.68 1 98.81 106 SER B CA 1
ATOM 1732 C C . SER B 1 106 ? -5.094 19.016 1.42 1 98.81 106 SER B C 1
ATOM 1734 O O . SER B 1 106 ? -4.203 19.609 0.808 1 98.81 106 SER B O 1
ATOM 1736 N N . LEU B 1 107 ? -5.582 17.875 1.082 1 98.88 107 LEU B N 1
ATOM 1737 C CA . LEU B 1 107 ? -5.078 17.281 -0.151 1 98.88 107 LEU B CA 1
ATOM 1738 C C . LEU B 1 107 ? -5.48 18.109 -1.361 1 98.88 107 LEU B C 1
ATOM 1740 O O . LEU B 1 107 ? -4.688 18.297 -2.287 1 98.88 107 LEU B O 1
ATOM 1744 N N . GLN B 1 108 ? -6.656 18.578 -1.396 1 98.56 108 GLN B N 1
ATOM 1745 C CA . GLN B 1 108 ? -7.109 19.438 -2.479 1 98.56 108 GLN B CA 1
ATOM 1746 C C . GLN B 1 108 ? -6.215 20.672 -2.609 1 98.56 108 GLN B C 1
ATOM 1748 O O . GLN B 1 108 ? -5.859 21.062 -3.721 1 98.56 108 GLN B O 1
ATOM 1753 N N . HIS B 1 109 ? -5.871 21.234 -1.453 1 98.12 109 HIS B N 1
ATOM 1754 C CA . HIS B 1 109 ? -4.977 22.391 -1.453 1 98.12 109 HIS B CA 1
ATOM 1755 C C . HIS B 1 109 ? -3.613 22.031 -2.037 1 98.12 109 HIS B C 1
ATOM 1757 O O . HIS B 1 109 ? -3.057 22.781 -2.836 1 98.12 109 HIS B O 1
ATOM 1763 N N . PHE B 1 110 ? -3.152 20.953 -1.629 1 98.38 110 PHE B N 1
ATOM 1764 C CA . PHE B 1 110 ? -1.868 20.484 -2.137 1 98.38 110 PHE B CA 1
ATOM 1765 C C . PHE B 1 110 ? -1.911 20.328 -3.65 1 98.38 110 PHE B C 1
ATOM 1767 O O . PHE B 1 110 ? -1.015 20.797 -4.355 1 98.38 110 PHE B O 1
ATOM 1774 N N . ILE B 1 111 ? -2.955 19.719 -4.168 1 97.56 111 ILE B N 1
ATOM 1775 C CA . ILE B 1 111 ? -3.047 19.359 -5.578 1 97.56 111 ILE B CA 1
ATOM 1776 C C . ILE B 1 111 ? -3.273 20.625 -6.414 1 97.56 111 ILE B C 1
ATOM 1778 O O . ILE B 1 111 ? -2.742 20.75 -7.52 1 97.56 111 ILE B O 1
ATOM 1782 N N . THR B 1 112 ? -4 21.484 -5.926 1 93.94 112 THR B N 1
ATOM 1783 C CA . THR B 1 112 ? -4.359 22.672 -6.691 1 93.94 112 THR B CA 1
ATOM 1784 C C . THR B 1 112 ? -3.23 23.688 -6.66 1 93.94 112 THR B C 1
ATOM 1786 O O . THR B 1 112 ? -2.984 24.375 -7.652 1 93.94 112 THR B O 1
ATOM 1789 N N . LEU B 1 113 ? -2.521 23.797 -5.598 1 82.44 113 LEU B N 1
ATOM 1790 C CA . LEU B 1 113 ? -1.557 24.891 -5.422 1 82.44 113 LEU B CA 1
ATOM 1791 C C . LEU B 1 113 ? -0.129 24.359 -5.539 1 82.44 113 LEU B C 1
ATOM 1793 O O . LEU B 1 113 ? 0.821 25.141 -5.59 1 82.44 113 LEU B O 1
ATOM 1797 N N . SER B 1 114 ? -0.014 23.094 -5.707 1 71 114 SER B N 1
ATOM 1798 C CA . SER B 1 114 ? 1.337 22.578 -5.91 1 71 114 SER B CA 1
ATOM 1799 C C . SER B 1 114 ? 1.662 22.438 -7.395 1 71 114 SER B C 1
ATOM 1801 O O . SER B 1 114 ? 0.758 22.344 -8.227 1 71 114 SER B O 1
#